Protein AF-A0A817JJJ8-F1 (afdb_monomer_lite)

Foldseek 3Di:
DLVVLVVVLVVLVVVVCCCVVVVVVLVPDPCNCVLVVVLVVLVVVVVVLLVVLVVCVVVVVLAVNVVSLVVLVSNQSVQVSHPDDGSVVSNVVSVVVSLVVLVVLLVVLLVCLVVLVLQSNLVSLVVLVPHDPSSVVSNVVSLVSNQVSLVCLLVVLLVLLQPQDLQGDLVSLLVSLVSLVSLVVCLVRPCVSHPCSVSSVVSLVSSQVSNQVSVVVLVVVLVVCVVVVVVVVSVVSVVSSVSSCVSNPVSYDPPPD

pLDDT: mean 85.25, std 8.4, range [36.78, 94.94]

Sequence (257 aa):
MLEKVRIISNRLQEICEIDTKYSRVFIRFSKKTIVKDWKNDLSNYLIELSDEMKTLNHTDQIEALNTKLSIVQALRKLDWFLEGEKFTDIYRTYQNIIFEKISGVSQQIIDAIKEFDYQRVADKMMALQSSNEVGKHYYAEVKQSLNASLNLLIDGTKAQAITLGNNIEIEEIKLIGENLKRIERARQFIEKHLDAPDEIDNCIEDVKEKIEKRIKRFLVGVKTLIDNHNFFEADKKIDSITLVCTLLGKYYGKEIS

Radius of gyration: 33.24 Å; chains: 1; bounding box: 76×27×99 Å

Secondary structure (DSSP, 8-state):
-HHHHHHHHHHHHHHHHHHHH-HHHHTTSS-TTHHHHHHHHHHHHHHHHHHHHHHHHHTT-HHHHHHHHHHHHHHGGGGGG-SSS-HHHHHHHHHHHHHHHHHHHHHHHHHHHHTT-HHHHHHHHHHHHTS-HHHHHHHHHHHHHHHHHHHHHHHHHHHHHHH--SS--HHHHHHHHHHHHHHHHHHHHHGGG-S-THHHHHHHHHHHHHHHHHHHHHHHHHHHHHHTT-HHHHHHHHHHHHHHHHHHGGGS-GGG-

Structure (mmCIF, N/CA/C/O backbone):
data_AF-A0A817JJJ8-F1
#
_entry.id   AF-A0A817JJJ8-F1
#
loop_
_atom_site.group_PDB
_atom_site.id
_atom_site.type_symbol
_atom_site.label_atom_id
_atom_site.label_alt_id
_atom_site.label_comp_id
_atom_site.label_asym_id
_atom_site.label_entity_id
_atom_site.label_seq_id
_atom_site.pdbx_PDB_ins_code
_atom_site.Cartn_x
_atom_site.Cartn_y
_atom_site.Cartn_z
_atom_site.occupancy
_atom_site.B_iso_or_equiv
_atom_site.auth_seq_id
_atom_site.auth_comp_id
_atom_site.auth_asym_id
_atom_site.auth_atom_id
_atom_site.pdbx_PDB_model_num
ATOM 1 N N . MET A 1 1 ? 25.261 -1.485 -18.886 1.00 67.94 1 MET A N 1
ATOM 2 C CA . MET A 1 1 ? 24.622 -1.216 -20.198 1.00 67.94 1 MET A CA 1
ATOM 3 C C . MET A 1 1 ? 24.992 0.168 -20.732 1.00 67.94 1 MET A C 1
ATOM 5 O O . MET A 1 1 ? 25.551 0.252 -21.815 1.00 67.94 1 MET A O 1
ATOM 9 N N . LEU A 1 2 ? 24.787 1.227 -19.943 1.00 76.25 2 LEU A N 1
ATOM 10 C CA . LEU A 1 2 ? 25.060 2.629 -20.298 1.00 76.25 2 LEU A CA 1
ATOM 11 C C . LEU A 1 2 ? 26.493 2.908 -20.808 1.00 76.25 2 LEU A C 1
ATOM 13 O O . LEU A 1 2 ? 26.669 3.652 -21.772 1.00 76.25 2 LEU A O 1
ATOM 17 N N . GLU A 1 3 ? 27.507 2.268 -20.216 1.00 77.44 3 GLU A N 1
ATOM 18 C CA . GLU A 1 3 ? 28.905 2.417 -20.654 1.00 77.44 3 GLU A CA 1
ATOM 19 C C . GLU A 1 3 ? 29.178 1.766 -22.015 1.00 77.44 3 GLU A C 1
ATOM 21 O O . GLU A 1 3 ? 29.865 2.339 -22.855 1.00 77.44 3 GLU A O 1
ATOM 26 N N . LYS A 1 4 ? 28.562 0.609 -22.288 1.00 80.88 4 LYS A N 1
ATOM 27 C CA . LYS A 1 4 ? 28.683 -0.060 -23.590 1.00 80.88 4 LYS A CA 1
ATOM 28 C C . LYS A 1 4 ? 28.077 0.796 -24.704 1.00 80.88 4 LYS A C 1
ATOM 30 O O . LYS A 1 4 ? 28.704 0.964 -25.742 1.00 80.88 4 LYS A O 1
ATOM 35 N N . VAL A 1 5 ? 26.905 1.393 -24.464 1.00 82.06 5 VAL A N 1
ATOM 36 C CA . VAL A 1 5 ? 26.261 2.293 -25.439 1.00 82.06 5 VAL A CA 1
ATOM 37 C C . VAL A 1 5 ? 27.103 3.549 -25.677 1.00 82.06 5 VAL A C 1
ATOM 39 O O . VAL A 1 5 ? 27.230 3.993 -26.814 1.00 82.06 5 VAL A O 1
ATOM 42 N N . ARG A 1 6 ? 27.746 4.091 -24.634 1.00 80.06 6 ARG A N 1
ATOM 43 C CA . ARG A 1 6 ? 28.676 5.223 -24.772 1.00 80.06 6 ARG A CA 1
ATOM 44 C C . ARG A 1 6 ? 29.865 4.877 -25.672 1.00 80.06 6 ARG A C 1
ATOM 46 O O . ARG A 1 6 ? 30.167 5.635 -26.586 1.00 80.06 6 ARG A O 1
ATOM 53 N N . ILE A 1 7 ? 30.504 3.730 -25.438 1.00 84.12 7 ILE A N 1
ATOM 54 C CA . ILE A 1 7 ? 31.629 3.257 -26.258 1.00 84.12 7 ILE A CA 1
ATOM 55 C C . ILE A 1 7 ? 31.191 3.086 -27.718 1.00 84.12 7 ILE A C 1
ATOM 57 O O . ILE A 1 7 ? 31.882 3.559 -28.616 1.00 84.12 7 ILE A O 1
ATOM 61 N N . ILE A 1 8 ? 30.032 2.463 -27.951 1.00 85.06 8 ILE A N 1
ATOM 62 C CA . ILE A 1 8 ? 29.474 2.265 -29.296 1.00 85.06 8 ILE A CA 1
ATOM 63 C C . ILE A 1 8 ? 29.235 3.612 -29.989 1.00 85.06 8 ILE A C 1
ATOM 65 O O . ILE A 1 8 ? 29.717 3.808 -31.101 1.00 85.06 8 ILE A O 1
ATOM 69 N N . SER A 1 9 ? 28.579 4.562 -29.314 1.00 84.88 9 SER A N 1
ATOM 70 C CA . SER A 1 9 ? 28.332 5.904 -29.854 1.00 84.88 9 SER A CA 1
ATOM 71 C C . SER A 1 9 ? 29.625 6.605 -30.273 1.00 84.88 9 SER A C 1
ATOM 73 O O . SER A 1 9 ? 29.691 7.157 -31.367 1.00 84.88 9 SER A O 1
ATOM 75 N N . ASN A 1 10 ? 30.667 6.553 -29.437 1.00 85.25 10 ASN A N 1
ATOM 76 C CA . ASN A 1 10 ? 31.949 7.192 -29.737 1.00 85.25 10 ASN A CA 1
ATOM 77 C C . ASN A 1 10 ? 32.632 6.550 -30.953 1.00 85.25 10 ASN A C 1
ATOM 79 O O . ASN A 1 10 ? 33.110 7.254 -31.837 1.00 85.25 10 ASN A O 1
ATOM 83 N N . ARG A 1 11 ? 32.639 5.214 -31.039 1.00 84.19 11 ARG A N 1
ATOM 84 C CA . ARG A 1 11 ? 33.236 4.501 -32.181 1.00 84.19 11 ARG A CA 1
ATOM 85 C C . ARG A 1 11 ? 32.509 4.779 -33.487 1.00 84.19 11 ARG A C 1
ATOM 87 O O . ARG A 1 11 ? 33.139 4.934 -34.524 1.00 84.19 11 ARG A O 1
ATOM 94 N N . LEU A 1 12 ? 31.188 4.866 -33.444 1.00 82.88 12 LEU A N 1
ATOM 95 C CA . LEU A 1 12 ? 30.398 5.218 -34.618 1.00 82.88 12 LEU A CA 1
ATOM 96 C C . LEU A 1 12 ? 30.607 6.672 -35.028 1.00 82.88 12 LEU A C 1
ATOM 98 O O . LEU A 1 12 ? 30.655 6.956 -36.221 1.00 82.88 12 LEU A O 1
ATOM 102 N N . GLN A 1 13 ? 30.807 7.572 -34.064 1.00 84.94 13 GLN A N 1
ATOM 103 C CA . GLN A 1 13 ? 31.210 8.940 -34.361 1.00 84.94 13 GLN A CA 1
ATOM 104 C C . GLN A 1 13 ? 32.536 8.979 -35.121 1.00 84.94 13 GLN A C 1
ATOM 106 O O . GLN A 1 13 ? 32.610 9.605 -36.174 1.00 84.94 13 GLN A O 1
ATOM 111 N N . GLU A 1 14 ? 33.548 8.255 -34.639 1.00 84.12 14 GLU A N 1
ATOM 112 C CA . GLU A 1 14 ? 34.847 8.137 -35.313 1.00 84.12 14 GLU A CA 1
ATOM 113 C C . GLU A 1 14 ? 34.688 7.621 -36.753 1.00 84.12 14 GLU A C 1
ATOM 115 O O . GLU A 1 14 ? 35.267 8.183 -37.681 1.00 84.12 14 GLU A O 1
ATOM 120 N N . ILE A 1 15 ? 33.862 6.591 -36.965 1.00 82.75 15 ILE A N 1
ATOM 121 C CA . ILE A 1 15 ? 33.610 6.020 -38.298 1.00 82.75 15 ILE A CA 1
ATOM 122 C C . ILE A 1 15 ? 32.914 7.035 -39.216 1.00 82.75 15 ILE A C 1
ATOM 124 O O . ILE A 1 15 ? 33.350 7.214 -40.353 1.00 82.75 15 ILE A O 1
ATOM 128 N N . CYS A 1 16 ? 31.878 7.728 -38.733 1.00 80.38 16 CYS A N 1
ATOM 129 C CA . CYS A 1 16 ? 31.192 8.778 -39.490 1.00 80.38 16 CYS A CA 1
ATOM 130 C C . CYS A 1 16 ? 32.142 9.931 -39.849 1.00 80.38 16 CYS A C 1
ATOM 132 O O . CYS A 1 16 ? 32.103 10.452 -40.964 1.00 80.38 16 CYS A O 1
ATOM 134 N N . GLU A 1 17 ? 33.027 10.323 -38.931 1.00 83.94 17 GLU A N 1
ATOM 135 C CA . GLU A 1 17 ? 34.031 11.351 -39.195 1.00 83.94 17 GLU A CA 1
ATOM 136 C C . GLU A 1 17 ? 35.042 10.912 -40.259 1.00 83.94 17 GLU A C 1
ATOM 138 O O . GLU A 1 17 ? 35.412 11.727 -41.104 1.00 83.94 17 GLU A O 1
ATOM 143 N N . ILE A 1 18 ? 35.459 9.641 -40.263 1.00 81.19 18 ILE A N 1
ATOM 144 C CA . ILE A 1 18 ? 36.356 9.095 -41.290 1.00 81.19 18 ILE A CA 1
ATOM 145 C C . ILE A 1 18 ? 35.668 9.061 -42.657 1.00 81.19 18 ILE A C 1
ATOM 147 O O . ILE A 1 18 ? 36.281 9.471 -43.642 1.00 81.19 18 ILE A O 1
ATOM 151 N N . ASP A 1 19 ? 34.410 8.623 -42.725 1.00 79.62 19 ASP A N 1
ATOM 152 C CA . ASP A 1 19 ? 33.624 8.612 -43.966 1.00 79.62 19 ASP A CA 1
ATOM 153 C C . ASP A 1 19 ? 33.474 10.029 -44.549 1.00 79.62 19 ASP A C 1
ATOM 155 O O . ASP A 1 19 ? 33.717 10.263 -45.734 1.00 79.62 19 ASP A O 1
ATOM 159 N N . THR A 1 20 ? 33.200 11.011 -43.684 1.00 80.88 20 THR A N 1
ATOM 160 C CA . THR A 1 20 ? 32.959 12.399 -44.103 1.00 80.88 20 THR A CA 1
ATOM 161 C C . THR A 1 20 ? 34.254 13.148 -44.452 1.00 80.88 20 THR A C 1
ATOM 163 O O . THR A 1 20 ? 34.332 13.805 -45.489 1.00 80.88 20 THR A O 1
ATOM 166 N N . LYS A 1 21 ? 35.288 13.072 -43.598 1.00 84.62 21 LYS A N 1
ATOM 167 C CA . LYS A 1 21 ? 36.540 13.847 -43.745 1.00 84.62 21 LYS A CA 1
ATOM 168 C C . LYS A 1 21 ? 37.567 13.156 -44.643 1.00 84.62 21 LYS A C 1
ATOM 170 O O . LYS A 1 21 ? 38.347 13.829 -45.313 1.00 84.62 21 LYS A O 1
ATOM 175 N N . TYR A 1 22 ? 37.573 11.825 -44.674 1.00 82.56 22 TYR A N 1
ATOM 176 C CA . TYR A 1 22 ? 38.567 11.010 -45.379 1.00 82.56 22 TYR A CA 1
ATOM 177 C C . TYR A 1 22 ? 37.907 10.017 -46.346 1.00 82.56 22 TYR A C 1
ATOM 179 O O . TYR A 1 22 ? 38.357 8.879 -46.492 1.00 82.56 22 TYR A O 1
ATOM 187 N N . SER A 1 23 ? 36.874 10.460 -47.067 1.00 75.31 23 SER A N 1
ATOM 188 C CA . SER A 1 23 ? 36.069 9.638 -47.987 1.00 75.31 23 SER A CA 1
ATOM 189 C C . SER A 1 23 ? 36.894 8.800 -48.977 1.00 75.31 23 SER A C 1
ATOM 191 O O . SER A 1 23 ? 36.570 7.646 -49.251 1.00 75.31 23 SER A O 1
ATOM 193 N N . ARG A 1 24 ? 38.034 9.315 -49.465 1.00 77.62 24 ARG A N 1
ATOM 194 C CA . ARG A 1 24 ? 38.962 8.573 -50.347 1.00 77.62 24 ARG A CA 1
ATOM 195 C C . ARG A 1 24 ? 39.580 7.336 -49.688 1.00 77.62 24 ARG A C 1
ATOM 197 O O . ARG A 1 24 ? 39.809 6.339 -50.371 1.00 77.62 24 ARG A O 1
ATOM 204 N N . VAL A 1 25 ? 39.857 7.408 -48.386 1.00 74.00 25 VAL A N 1
ATOM 205 C CA . VAL A 1 25 ? 40.320 6.272 -47.576 1.00 74.00 25 VAL A CA 1
ATOM 206 C C . VAL A 1 25 ? 39.141 5.349 -47.291 1.00 74.00 25 VAL A C 1
ATOM 208 O O . VAL A 1 25 ? 39.273 4.135 -47.416 1.00 74.00 25 VAL A O 1
ATOM 211 N N . PHE A 1 26 ? 37.964 5.916 -47.012 1.00 73.50 26 PHE A N 1
ATOM 212 C CA . PHE A 1 26 ? 36.779 5.133 -46.680 1.00 73.50 26 PHE A CA 1
ATOM 213 C C . PHE A 1 26 ? 36.307 4.221 -47.828 1.00 73.50 26 PHE A C 1
ATOM 215 O O . PHE A 1 26 ? 35.970 3.056 -47.624 1.00 73.50 26 PHE A O 1
ATOM 222 N N . ILE A 1 27 ? 36.411 4.696 -49.075 1.00 72.81 27 ILE A N 1
ATOM 223 C CA . ILE A 1 27 ? 36.107 3.929 -50.300 1.00 72.81 27 ILE A CA 1
ATOM 224 C C . ILE A 1 27 ? 36.999 2.681 -50.458 1.00 72.81 27 ILE A C 1
ATOM 226 O O . ILE A 1 27 ? 36.676 1.793 -51.253 1.00 72.81 27 ILE A O 1
ATOM 230 N N . ARG A 1 28 ? 38.117 2.581 -49.727 1.00 78.12 28 ARG A N 1
ATOM 231 C CA . ARG A 1 28 ? 38.996 1.401 -49.738 1.00 78.12 28 ARG A CA 1
ATOM 232 C C . ARG A 1 28 ? 38.573 0.317 -48.744 1.00 78.12 28 ARG A C 1
ATOM 234 O O . ARG A 1 28 ? 39.068 -0.798 -48.873 1.00 78.12 28 ARG A O 1
ATOM 241 N N . PHE A 1 29 ? 37.659 0.591 -47.809 1.00 77.25 29 PHE A N 1
ATOM 242 C CA . PHE A 1 29 ? 37.127 -0.449 -46.926 1.00 77.25 29 PHE A CA 1
ATOM 243 C C . PHE A 1 29 ? 36.245 -1.442 -47.688 1.00 77.25 29 PHE A C 1
ATOM 245 O O . PHE A 1 29 ? 35.511 -1.087 -48.613 1.00 77.25 29 PHE A O 1
ATOM 252 N N . SER A 1 30 ? 36.284 -2.699 -47.245 1.00 76.12 30 SER A N 1
ATOM 253 C CA . SER A 1 30 ? 35.521 -3.810 -47.823 1.00 76.12 30 SER A CA 1
ATOM 254 C C . SER A 1 30 ? 34.007 -3.622 -47.680 1.00 76.12 30 SER A C 1
ATOM 256 O O . SER A 1 30 ? 33.250 -4.062 -48.540 1.00 76.12 30 SER A O 1
ATOM 258 N N . LYS A 1 31 ? 33.555 -2.946 -46.612 1.00 77.62 31 LYS A N 1
ATOM 259 C CA . LYS A 1 31 ? 32.135 -2.727 -46.300 1.00 77.62 31 LYS A CA 1
ATOM 260 C C . LYS A 1 31 ? 31.786 -1.238 -46.319 1.00 77.62 31 LYS A C 1
ATOM 262 O O . LYS A 1 31 ? 31.667 -0.590 -45.287 1.00 77.62 31 LYS A O 1
ATOM 267 N N . LYS A 1 32 ? 31.621 -0.697 -47.525 1.00 74.00 32 LYS A N 1
ATOM 268 C CA . LYS A 1 32 ? 31.365 0.735 -47.775 1.00 74.00 32 LYS A CA 1
ATOM 269 C C . LYS A 1 32 ? 29.992 1.205 -47.290 1.00 74.00 32 LYS A C 1
ATOM 271 O O . LYS A 1 32 ? 29.800 2.385 -47.044 1.00 74.00 32 LYS A O 1
ATOM 276 N N . THR A 1 33 ? 29.043 0.284 -47.150 1.00 80.56 33 THR A N 1
ATOM 277 C CA . THR A 1 33 ? 27.683 0.564 -46.677 1.00 80.56 33 THR A CA 1
ATOM 278 C C . THR A 1 33 ? 27.560 0.518 -45.159 1.00 80.56 33 THR A C 1
ATOM 280 O O . THR A 1 33 ? 26.479 0.778 -44.657 1.00 80.56 33 THR A O 1
ATOM 283 N N . ILE A 1 34 ? 28.637 0.236 -44.413 1.00 81.94 34 ILE A N 1
ATOM 284 C CA . ILE A 1 34 ? 28.571 -0.063 -42.974 1.00 81.94 34 ILE A CA 1
ATOM 285 C C . ILE A 1 34 ? 27.834 1.000 -42.147 1.00 81.94 34 ILE A C 1
ATOM 287 O O . ILE A 1 34 ? 27.057 0.641 -41.271 1.00 81.94 34 ILE A O 1
ATOM 291 N N . VAL A 1 35 ? 28.021 2.290 -42.449 1.00 80.94 35 VAL A N 1
ATOM 292 C CA . VAL A 1 35 ? 27.328 3.391 -41.754 1.00 80.94 35 VAL A CA 1
ATOM 293 C C . VAL A 1 35 ? 25.837 3.397 -42.088 1.00 80.94 35 VAL A C 1
ATOM 295 O O . VAL A 1 35 ? 25.005 3.567 -41.201 1.00 80.94 35 VAL A O 1
ATOM 298 N N . LYS A 1 36 ? 25.492 3.182 -43.362 1.00 84.06 36 LYS A N 1
ATOM 299 C CA . LYS A 1 36 ? 24.104 3.129 -43.832 1.00 84.06 36 LYS A CA 1
ATOM 300 C C . LYS A 1 36 ? 23.377 1.898 -43.290 1.00 84.06 36 LYS A C 1
ATOM 302 O O . LYS A 1 36 ? 22.270 2.035 -42.786 1.00 84.06 36 LYS A O 1
ATOM 307 N N . ASP A 1 37 ? 24.013 0.731 -43.356 1.00 85.81 37 ASP A N 1
ATOM 308 C CA . ASP A 1 37 ? 23.488 -0.526 -42.820 1.00 85.81 37 ASP A CA 1
ATOM 309 C C . ASP A 1 37 ? 23.228 -0.377 -41.318 1.00 85.81 37 ASP A C 1
ATOM 311 O O . ASP A 1 37 ? 22.138 -0.671 -40.850 1.00 85.81 37 ASP A O 1
ATOM 315 N N . TRP A 1 38 ? 24.180 0.198 -40.578 1.00 86.25 38 TRP A N 1
ATOM 316 C CA . TRP A 1 38 ? 24.024 0.406 -39.143 1.00 86.25 38 TRP A CA 1
ATOM 317 C C . TRP A 1 38 ? 22.915 1.409 -38.793 1.00 86.25 38 TRP A C 1
ATOM 319 O O . TRP A 1 38 ? 22.144 1.167 -37.868 1.00 86.25 38 TRP A O 1
ATOM 329 N N . LYS A 1 39 ? 22.790 2.521 -39.534 1.00 87.75 39 LYS A N 1
ATOM 330 C CA . LYS A 1 39 ? 21.670 3.465 -39.364 1.00 87.75 39 LYS A CA 1
ATOM 331 C C . LYS A 1 39 ? 20.317 2.794 -39.624 1.00 87.75 39 LYS A C 1
ATOM 333 O O . LYS A 1 39 ? 19.363 3.044 -38.886 1.00 87.75 39 LYS A O 1
ATOM 338 N N . ASN A 1 40 ? 20.238 1.946 -40.651 1.00 89.25 40 ASN A N 1
ATOM 339 C CA . ASN A 1 40 ? 19.032 1.180 -40.960 1.00 89.25 40 ASN A CA 1
ATOM 340 C C . ASN A 1 40 ? 18.711 0.185 -39.838 1.00 89.25 40 ASN A C 1
ATOM 342 O O . ASN A 1 40 ? 17.580 0.158 -39.368 1.00 89.25 40 ASN A O 1
ATOM 346 N N . ASP A 1 41 ? 19.705 -0.567 -39.361 1.00 89.44 41 ASP A N 1
ATOM 347 C CA . ASP A 1 41 ? 19.540 -1.519 -38.259 1.00 89.44 41 ASP A CA 1
ATOM 348 C C . ASP A 1 41 ? 19.089 -0.816 -36.973 1.00 89.44 41 ASP A C 1
ATOM 350 O O . ASP A 1 41 ? 18.190 -1.294 -36.284 1.00 89.44 41 ASP A O 1
ATOM 354 N N . LEU A 1 42 ? 19.659 0.356 -36.666 1.00 89.19 42 LEU A N 1
ATOM 355 C CA . LEU A 1 42 ? 19.248 1.160 -35.516 1.00 89.19 42 LEU A CA 1
ATOM 356 C C . LEU A 1 42 ? 17.798 1.640 -35.646 1.00 89.19 42 LEU A C 1
ATOM 358 O O . LEU A 1 42 ? 17.059 1.622 -34.664 1.00 89.19 42 LEU A O 1
ATOM 362 N N . SER A 1 43 ? 17.397 2.061 -36.847 1.00 90.56 43 SER A N 1
ATOM 363 C CA . SER A 1 43 ? 16.030 2.516 -37.124 1.00 90.56 43 SER A CA 1
ATOM 364 C C . SER A 1 43 ? 15.029 1.362 -37.028 1.00 90.56 43 SER A C 1
ATOM 366 O O . SER A 1 43 ? 13.975 1.517 -36.421 1.00 90.56 43 SER A O 1
ATOM 368 N N . ASN A 1 44 ? 15.374 0.182 -37.550 1.00 91.75 44 ASN A N 1
ATOM 369 C CA . ASN A 1 44 ? 14.551 -1.022 -37.416 1.00 91.75 44 ASN A CA 1
ATOM 370 C C . ASN A 1 44 ? 14.404 -1.424 -35.946 1.00 91.75 44 ASN A C 1
ATOM 372 O O . ASN A 1 44 ? 13.295 -1.666 -35.481 1.00 91.75 44 ASN A O 1
ATOM 376 N N . TYR A 1 45 ? 15.505 -1.408 -35.190 1.00 91.94 45 TYR A N 1
ATOM 377 C CA . TYR A 1 45 ? 15.476 -1.714 -33.763 1.00 91.94 45 TYR A CA 1
ATOM 378 C C . TYR A 1 45 ? 14.634 -0.711 -32.962 1.00 91.94 45 TYR A C 1
ATOM 380 O O . TYR A 1 45 ? 13.942 -1.097 -32.023 1.00 91.94 45 TYR A O 1
ATOM 388 N N . LEU A 1 46 ? 14.670 0.576 -33.324 1.00 92.56 46 LEU A N 1
ATOM 389 C CA . LEU A 1 46 ? 13.802 1.593 -32.731 1.00 92.56 46 LEU A CA 1
ATOM 390 C C . LEU A 1 46 ? 12.320 1.243 -32.934 1.00 92.56 46 LEU A C 1
ATOM 392 O O . LEU A 1 46 ? 11.555 1.304 -31.973 1.00 92.56 46 LEU A O 1
ATOM 396 N N . ILE A 1 47 ? 11.936 0.863 -34.157 1.00 92.56 47 ILE A N 1
ATOM 397 C CA . ILE A 1 47 ? 10.558 0.487 -34.503 1.00 92.56 47 ILE A CA 1
ATOM 398 C C . ILE A 1 47 ? 10.135 -0.757 -33.715 1.00 92.56 47 ILE A C 1
ATOM 400 O O . ILE A 1 47 ? 9.123 -0.721 -33.020 1.00 92.56 47 ILE A O 1
ATOM 404 N N . GLU A 1 48 ? 10.946 -1.818 -33.744 1.00 93.62 48 GLU A N 1
ATOM 405 C CA . GLU A 1 48 ? 10.678 -3.059 -33.006 1.00 93.62 48 GLU A CA 1
ATOM 406 C C . GLU A 1 48 ? 10.505 -2.803 -31.504 1.00 93.62 48 GLU A C 1
ATOM 408 O O . GLU A 1 48 ? 9.565 -3.298 -30.881 1.00 93.62 48 GLU A O 1
ATOM 413 N N . LEU A 1 49 ? 11.385 -1.987 -30.917 1.00 92.81 49 LEU A N 1
ATOM 414 C CA . LEU A 1 49 ? 11.315 -1.633 -29.504 1.00 92.81 49 LEU A CA 1
ATOM 415 C C . LEU A 1 49 ? 10.071 -0.791 -29.188 1.00 92.81 49 LEU A C 1
ATOM 417 O O . LEU A 1 49 ? 9.458 -0.982 -28.137 1.00 92.81 49 LEU A O 1
ATOM 421 N N . SER A 1 50 ? 9.687 0.120 -30.084 1.00 92.75 50 SER A N 1
ATOM 422 C CA . SER A 1 50 ? 8.465 0.921 -29.961 1.00 92.75 50 SER A CA 1
ATOM 423 C C . SER A 1 50 ? 7.214 0.040 -29.953 1.00 92.75 50 SER A C 1
ATOM 425 O O . SER A 1 50 ? 6.365 0.181 -29.067 1.00 92.75 50 SER A O 1
ATOM 427 N N . ASP A 1 51 ? 7.130 -0.912 -30.884 1.00 93.25 51 ASP A N 1
ATOM 428 C CA . ASP A 1 51 ? 6.015 -1.855 -31.008 1.00 93.25 51 ASP A CA 1
ATOM 429 C C . ASP A 1 51 ? 5.940 -2.819 -29.818 1.00 93.25 51 ASP A C 1
ATOM 431 O O . ASP A 1 51 ? 4.855 -3.097 -29.291 1.00 93.25 51 ASP A O 1
ATOM 435 N N . GLU A 1 52 ? 7.089 -3.290 -29.332 1.00 93.19 52 GLU A N 1
ATOM 436 C CA . GLU A 1 52 ? 7.160 -4.118 -28.132 1.00 93.19 52 GLU A CA 1
ATOM 437 C C . GLU A 1 52 ? 6.670 -3.338 -26.906 1.00 93.19 52 GLU A C 1
ATOM 439 O O . GLU A 1 52 ? 5.797 -3.812 -26.180 1.00 93.19 52 GLU A O 1
ATOM 444 N N . MET A 1 53 ? 7.151 -2.108 -26.694 1.00 92.50 53 MET A N 1
ATOM 445 C CA . MET A 1 53 ? 6.686 -1.258 -25.591 1.00 92.50 53 MET A CA 1
ATOM 446 C C . MET A 1 53 ? 5.196 -0.930 -25.701 1.00 92.50 53 MET A C 1
ATOM 448 O O . MET A 1 53 ? 4.493 -0.903 -24.687 1.00 92.50 53 MET A O 1
ATOM 452 N N . LYS A 1 54 ? 4.685 -0.748 -26.921 1.00 93.12 54 LYS A N 1
ATOM 453 C CA . LYS A 1 54 ? 3.256 -0.545 -27.166 1.00 93.12 54 LYS A CA 1
ATOM 454 C C . LYS A 1 54 ? 2.467 -1.766 -26.727 1.00 93.12 54 LYS A C 1
ATOM 456 O O . LYS A 1 54 ? 1.478 -1.618 -26.011 1.00 93.12 54 LYS A O 1
ATOM 461 N N . THR A 1 55 ? 2.920 -2.956 -27.104 1.00 92.81 55 THR A N 1
ATOM 462 C CA . THR A 1 55 ? 2.299 -4.228 -26.720 1.00 92.81 55 THR A CA 1
ATOM 463 C C . THR A 1 55 ? 2.308 -4.402 -25.204 1.00 92.81 55 THR A C 1
ATOM 465 O O . THR A 1 55 ? 1.251 -4.612 -24.613 1.00 92.81 55 THR A O 1
ATOM 468 N N . LEU A 1 56 ? 3.461 -4.198 -24.557 1.00 90.50 56 LEU A N 1
ATOM 469 C CA . LEU A 1 56 ? 3.600 -4.281 -23.099 1.00 90.50 56 LEU A CA 1
ATOM 470 C C . LEU A 1 56 ? 2.650 -3.322 -22.376 1.00 90.50 56 LEU A C 1
ATOM 472 O O . LEU A 1 56 ? 2.029 -3.702 -21.382 1.00 90.50 56 LEU A O 1
ATOM 476 N N . ASN A 1 57 ? 2.490 -2.105 -22.902 1.00 87.94 57 ASN A N 1
ATOM 477 C CA . ASN A 1 57 ? 1.550 -1.130 -22.367 1.00 87.94 57 ASN A CA 1
ATOM 478 C C . ASN A 1 57 ? 0.080 -1.563 -22.517 1.00 87.94 57 ASN A C 1
ATOM 480 O O . ASN A 1 57 ? -0.696 -1.339 -21.590 1.00 87.94 57 ASN A O 1
ATOM 484 N N . HIS A 1 58 ? -0.301 -2.184 -23.642 1.00 87.94 58 HIS A N 1
ATOM 485 C CA . HIS A 1 58 ? -1.661 -2.706 -23.858 1.00 87.94 58 HIS A CA 1
ATOM 486 C C . HIS A 1 58 ? -1.968 -3.924 -22.980 1.00 87.94 58 HIS A C 1
ATOM 488 O O . HIS A 1 58 ? -3.114 -4.125 -22.596 1.00 87.94 58 HIS A O 1
ATOM 494 N N . THR A 1 59 ? -0.957 -4.729 -22.652 1.00 87.06 59 THR A N 1
ATOM 495 C CA . THR A 1 59 ? -1.092 -5.904 -21.775 1.00 87.06 59 THR A CA 1
ATOM 496 C C . THR A 1 59 ? -0.875 -5.595 -20.289 1.00 87.06 59 THR A C 1
ATOM 498 O O . THR A 1 59 ? -0.734 -6.520 -19.496 1.00 87.06 59 THR A O 1
ATOM 501 N N . ASP A 1 60 ? -0.781 -4.314 -19.911 1.00 80.31 60 ASP A N 1
ATOM 502 C CA . ASP A 1 60 ? -0.526 -3.842 -18.539 1.00 80.31 60 ASP A CA 1
ATOM 503 C C . ASP A 1 60 ? 0.710 -4.458 -17.848 1.00 80.31 60 ASP A C 1
ATOM 505 O O . ASP A 1 60 ? 0.796 -4.555 -16.623 1.00 80.31 60 ASP A O 1
ATOM 509 N N . GLN A 1 61 ? 1.740 -4.801 -18.626 1.00 79.75 61 GLN A N 1
ATOM 510 C CA . GLN A 1 61 ? 2.997 -5.354 -18.114 1.00 79.75 61 GLN A CA 1
ATOM 511 C C . GLN A 1 61 ? 3.972 -4.239 -17.704 1.00 79.75 61 GLN A C 1
ATOM 513 O O . GLN A 1 61 ? 5.012 -4.028 -18.331 1.00 79.75 61 GLN A O 1
ATOM 518 N N . ILE A 1 62 ? 3.630 -3.501 -16.642 1.00 78.56 62 ILE A N 1
ATOM 519 C CA . ILE A 1 62 ? 4.369 -2.303 -16.192 1.00 78.56 62 ILE A CA 1
ATOM 520 C C . ILE A 1 62 ? 5.840 -2.609 -15.857 1.00 78.56 62 ILE A C 1
ATOM 522 O O . ILE A 1 62 ? 6.722 -1.813 -16.180 1.00 78.56 62 ILE A O 1
ATOM 526 N N . GLU A 1 63 ? 6.138 -3.759 -15.249 1.00 77.62 63 GLU A N 1
ATOM 527 C CA . GLU A 1 63 ? 7.512 -4.148 -14.890 1.00 77.62 63 GLU A CA 1
ATOM 528 C C . GLU A 1 63 ? 8.392 -4.394 -16.129 1.00 77.62 63 GLU A C 1
ATOM 530 O O . GLU A 1 63 ? 9.509 -3.872 -16.242 1.00 77.62 63 GLU A O 1
ATOM 535 N N . ALA A 1 64 ? 7.859 -5.124 -17.111 1.00 84.94 64 ALA A N 1
ATOM 536 C CA . ALA A 1 64 ? 8.529 -5.348 -18.387 1.00 84.94 64 ALA A CA 1
ATOM 537 C C . ALA A 1 64 ? 8.704 -4.026 -19.152 1.00 84.94 64 ALA A C 1
ATOM 539 O O . ALA A 1 64 ? 9.785 -3.750 -19.679 1.00 84.94 64 ALA A O 1
ATOM 540 N N . LEU A 1 65 ? 7.679 -3.166 -19.141 1.00 86.69 65 LEU A N 1
ATOM 541 C CA . LEU A 1 65 ? 7.729 -1.840 -19.755 1.00 86.69 65 LEU A CA 1
ATOM 542 C C . LEU A 1 65 ? 8.814 -0.958 -19.114 1.00 86.69 65 LEU A C 1
ATOM 544 O O . LEU A 1 65 ? 9.565 -0.294 -19.826 1.00 86.69 65 LEU A O 1
ATOM 548 N N . ASN A 1 66 ? 8.965 -1.005 -17.788 1.00 82.94 66 ASN A N 1
ATOM 549 C CA . ASN A 1 66 ? 10.024 -0.309 -17.051 1.00 82.94 66 ASN A CA 1
ATOM 550 C C . ASN A 1 66 ? 11.429 -0.804 -17.410 1.00 82.94 66 ASN A C 1
ATOM 552 O O . ASN A 1 66 ? 12.361 -0.010 -17.592 1.00 82.94 66 ASN A O 1
ATOM 556 N N . THR A 1 67 ? 11.588 -2.119 -17.543 1.00 85.94 67 THR A N 1
ATOM 557 C CA . THR A 1 67 ? 12.849 -2.720 -17.990 1.00 85.94 67 THR A CA 1
ATOM 558 C C . THR A 1 67 ? 13.216 -2.217 -19.387 1.00 85.94 67 THR A C 1
ATOM 560 O O . THR A 1 67 ? 14.349 -1.784 -19.615 1.00 85.94 67 THR A O 1
ATOM 563 N N . LYS A 1 68 ? 12.248 -2.181 -20.312 1.00 89.75 68 LYS A N 1
ATOM 564 C CA . LYS A 1 68 ? 12.446 -1.633 -21.661 1.00 89.75 68 LYS A CA 1
ATOM 565 C C . LYS A 1 68 ? 12.748 -0.139 -21.637 1.00 89.75 68 LYS A C 1
ATOM 567 O O . LYS A 1 68 ? 13.675 0.293 -22.316 1.00 89.75 68 LYS A O 1
ATOM 572 N N . LEU A 1 69 ? 12.073 0.638 -20.793 1.00 88.94 69 LEU A N 1
ATOM 573 C CA . LEU A 1 69 ? 12.330 2.071 -20.646 1.00 88.94 69 LEU A CA 1
ATOM 574 C C . LEU A 1 69 ? 13.780 2.360 -20.213 1.00 88.94 69 LEU A C 1
ATOM 576 O O . LEU A 1 69 ? 14.397 3.303 -20.709 1.00 88.94 69 LEU A O 1
ATOM 580 N N . SER A 1 70 ? 14.357 1.510 -19.359 1.00 86.06 70 SER A N 1
ATOM 581 C CA . SER A 1 70 ? 15.766 1.602 -18.939 1.00 86.06 70 SER A CA 1
ATOM 582 C C . SER A 1 70 ? 16.740 1.353 -20.098 1.00 86.06 70 SER A C 1
ATOM 584 O O . SER A 1 70 ? 17.784 2.003 -20.204 1.00 86.06 70 SER A O 1
ATOM 586 N N . ILE A 1 71 ? 16.390 0.431 -21.001 1.00 89.31 71 ILE A N 1
ATOM 587 C CA . ILE A 1 71 ? 17.140 0.175 -22.237 1.00 89.31 71 ILE A CA 1
ATOM 588 C C . ILE A 1 71 ? 17.047 1.392 -23.160 1.00 89.31 71 ILE A C 1
ATOM 590 O O . ILE A 1 71 ? 18.083 1.910 -23.583 1.00 89.31 71 ILE A O 1
ATOM 594 N N . VAL A 1 72 ? 15.832 1.901 -23.408 1.00 91.12 72 VAL A N 1
ATOM 595 C CA . VAL A 1 72 ? 15.611 3.108 -24.220 1.00 91.12 72 VAL A CA 1
ATOM 596 C C . VAL A 1 72 ? 16.439 4.266 -23.669 1.00 91.12 72 VAL A C 1
ATOM 598 O O . VAL A 1 72 ? 17.148 4.918 -24.428 1.00 91.12 72 VAL A O 1
ATOM 601 N N . GLN A 1 73 ? 16.439 4.483 -22.349 1.00 89.06 73 GLN A N 1
ATOM 602 C CA . GLN A 1 73 ? 17.210 5.547 -21.703 1.00 89.06 73 GLN A CA 1
ATOM 603 C C . GLN A 1 73 ? 18.699 5.499 -22.060 1.00 89.06 73 GLN A C 1
ATOM 605 O O . GLN A 1 73 ? 19.305 6.540 -22.324 1.00 89.06 73 GLN A O 1
ATOM 610 N N . ALA A 1 74 ? 19.295 4.304 -22.078 1.00 87.25 74 ALA A N 1
ATOM 611 C CA . ALA A 1 74 ? 20.686 4.136 -22.474 1.00 87.25 74 ALA A CA 1
ATOM 612 C C . ALA A 1 74 ? 20.887 4.445 -23.967 1.00 87.25 74 ALA A C 1
ATOM 614 O O . ALA A 1 74 ? 21.866 5.106 -24.323 1.00 87.25 74 ALA A O 1
ATOM 615 N N . LEU A 1 75 ? 19.955 4.004 -24.816 1.00 90.38 75 LEU A N 1
ATOM 616 C CA . LEU A 1 75 ? 20.003 4.141 -26.275 1.00 90.38 75 LEU A CA 1
ATOM 617 C C . LEU A 1 75 ? 19.757 5.561 -26.789 1.00 90.38 75 LEU A C 1
ATOM 619 O O . LEU A 1 75 ? 20.213 5.872 -27.883 1.00 90.38 75 LEU A O 1
ATOM 623 N N . ARG A 1 76 ? 19.177 6.461 -25.986 1.00 90.06 76 ARG A N 1
ATOM 624 C CA . ARG A 1 76 ? 19.032 7.900 -26.312 1.00 90.06 76 ARG A CA 1
ATOM 625 C C . ARG A 1 76 ? 20.331 8.581 -26.740 1.00 90.06 76 ARG A C 1
ATOM 627 O O . ARG A 1 76 ? 20.308 9.567 -27.465 1.00 90.06 76 ARG A O 1
ATOM 634 N N . LYS A 1 77 ? 21.488 8.053 -26.329 1.00 86.81 77 LYS A N 1
ATOM 635 C CA . LYS A 1 77 ? 22.798 8.546 -26.788 1.00 86.81 77 LYS A CA 1
ATOM 636 C C . LYS A 1 77 ? 23.034 8.351 -28.288 1.00 86.81 77 LYS A C 1
ATOM 638 O O . LYS A 1 77 ? 23.919 8.996 -28.831 1.00 86.81 77 LYS A O 1
ATOM 643 N N . LEU A 1 78 ? 22.269 7.479 -28.938 1.00 88.56 78 LEU A N 1
ATOM 644 C CA . LEU A 1 78 ? 22.348 7.188 -30.366 1.00 88.56 78 LEU A CA 1
ATOM 645 C C . LEU A 1 78 ? 21.357 8.022 -31.196 1.00 88.56 78 LEU A C 1
ATOM 647 O O . LEU A 1 78 ? 21.361 7.916 -32.418 1.00 88.56 78 LEU A O 1
ATOM 651 N N . ASP A 1 79 ? 20.554 8.889 -30.567 1.00 88.75 79 ASP A N 1
ATOM 652 C CA . ASP A 1 79 ? 19.535 9.704 -31.250 1.00 88.75 79 ASP A CA 1
ATOM 653 C C . ASP A 1 79 ? 20.102 10.599 -32.352 1.00 88.75 79 ASP A C 1
ATOM 655 O O . ASP A 1 79 ? 19.403 10.936 -33.302 1.00 88.75 79 ASP A O 1
ATOM 659 N N . TRP A 1 80 ? 21.368 11.002 -32.239 1.00 86.69 80 TRP A N 1
ATOM 660 C CA . TRP A 1 80 ? 22.011 11.859 -33.233 1.00 86.69 80 TRP A CA 1
ATOM 661 C C . TRP A 1 80 ? 22.257 11.159 -34.575 1.00 86.69 80 TRP A C 1
ATOM 663 O O . TRP A 1 80 ? 22.475 11.832 -35.580 1.00 86.69 80 TRP A O 1
ATOM 673 N N . PHE A 1 81 ? 22.215 9.825 -34.602 1.00 85.31 81 PHE A N 1
ATOM 674 C CA . PHE A 1 81 ? 22.348 9.042 -35.826 1.00 85.31 81 PHE A CA 1
ATOM 675 C C . PHE A 1 81 ? 21.014 8.780 -36.533 1.00 85.31 81 PHE A C 1
ATOM 677 O O . PHE A 1 81 ? 21.023 8.267 -37.653 1.00 85.31 81 PHE A O 1
ATOM 684 N N . LEU A 1 82 ? 19.893 9.103 -35.882 1.00 87.69 82 LEU A N 1
ATOM 685 C CA . LEU A 1 82 ? 18.544 8.901 -36.393 1.00 87.69 82 LEU A CA 1
ATOM 686 C C . LEU A 1 82 ? 18.030 10.190 -37.037 1.00 87.69 82 LEU A C 1
ATOM 688 O O . LEU A 1 82 ? 18.111 11.274 -36.459 1.00 87.69 82 LEU A O 1
ATOM 692 N N . GLU A 1 83 ? 17.489 10.062 -38.245 1.00 81.19 83 GLU A N 1
ATOM 693 C CA . GLU A 1 83 ? 16.961 11.193 -39.022 1.00 81.19 83 GLU A CA 1
ATOM 694 C C . GLU A 1 83 ? 15.449 11.405 -38.794 1.00 81.19 83 GLU A C 1
ATOM 696 O O . GLU A 1 83 ? 14.934 12.479 -39.098 1.00 81.19 83 GLU A O 1
ATOM 701 N N . GLY A 1 84 ? 14.752 10.416 -38.218 1.00 82.81 84 GLY A N 1
ATOM 702 C CA . GLY A 1 84 ? 13.310 10.430 -37.943 1.00 82.81 84 GLY A CA 1
ATOM 703 C C . GLY A 1 84 ? 12.978 10.368 -36.450 1.00 82.81 84 GLY A C 1
ATOM 704 O O . GLY A 1 84 ? 13.470 11.182 -35.666 1.00 82.81 84 GLY A O 1
ATOM 705 N N . GLU A 1 85 ? 12.129 9.410 -36.067 1.00 85.81 85 GLU A N 1
ATOM 706 C CA . GLU A 1 85 ? 11.802 9.137 -34.662 1.00 85.81 85 GLU A CA 1
ATOM 707 C C . GLU A 1 85 ? 13.063 8.853 -33.834 1.00 85.81 85 GLU A C 1
ATOM 709 O O . GLU A 1 85 ? 14.048 8.303 -34.332 1.00 85.81 85 GLU A O 1
ATOM 714 N N . LYS A 1 86 ? 13.034 9.237 -32.553 1.00 92.31 86 LYS A N 1
ATOM 715 C CA . LYS A 1 86 ? 14.175 9.122 -31.637 1.00 92.31 86 LYS A CA 1
ATOM 716 C C . LYS A 1 86 ? 13.827 8.295 -30.409 1.00 92.31 86 LYS A C 1
ATOM 718 O O . LYS A 1 86 ? 12.693 8.314 -29.925 1.00 92.31 86 LYS A O 1
ATOM 723 N N . PHE A 1 87 ? 14.834 7.662 -29.805 1.00 91.25 87 PHE A N 1
ATOM 724 C CA . PHE A 1 87 ? 14.667 6.980 -28.520 1.00 91.25 87 PHE A CA 1
ATOM 725 C C . PHE A 1 87 ? 14.251 7.966 -27.422 1.00 91.25 87 PHE A C 1
ATOM 727 O O . PHE A 1 87 ? 13.558 7.577 -26.485 1.00 91.25 87 PHE A O 1
ATOM 734 N N . THR A 1 88 ? 14.627 9.249 -27.514 1.00 91.12 88 THR A N 1
ATOM 735 C CA . THR A 1 88 ? 14.147 10.272 -26.568 1.00 91.12 88 THR A CA 1
ATOM 736 C C . THR A 1 88 ? 12.628 10.448 -26.607 1.00 91.12 88 THR A C 1
ATOM 738 O O . THR A 1 88 ? 12.030 10.645 -25.546 1.00 91.12 88 THR A O 1
ATOM 741 N N . ASP A 1 89 ? 12.002 10.349 -27.777 1.00 91.44 89 ASP A N 1
ATOM 742 C CA . ASP A 1 89 ? 10.557 10.548 -27.928 1.00 91.44 89 ASP A CA 1
ATOM 743 C C . ASP A 1 89 ? 9.780 9.349 -27.375 1.00 91.44 89 ASP A C 1
ATOM 745 O O . ASP A 1 89 ? 8.836 9.520 -26.595 1.00 91.44 89 ASP A O 1
ATOM 749 N N . ILE A 1 90 ? 10.262 8.134 -27.667 1.00 91.25 90 ILE A N 1
ATOM 750 C CA . ILE A 1 90 ? 9.764 6.891 -27.060 1.00 91.25 90 ILE A CA 1
ATOM 751 C C . ILE A 1 90 ? 9.906 6.960 -25.539 1.00 91.25 90 ILE A C 1
ATOM 753 O O . ILE A 1 90 ? 8.944 6.728 -24.807 1.00 91.25 90 ILE A O 1
ATOM 757 N N . TYR A 1 91 ? 11.089 7.339 -25.048 1.00 90.44 91 TYR A N 1
ATOM 758 C CA . TYR A 1 91 ? 11.353 7.429 -23.616 1.00 90.44 91 TYR A CA 1
ATOM 759 C C . TYR A 1 91 ? 10.372 8.370 -22.921 1.00 90.44 91 TYR A C 1
ATO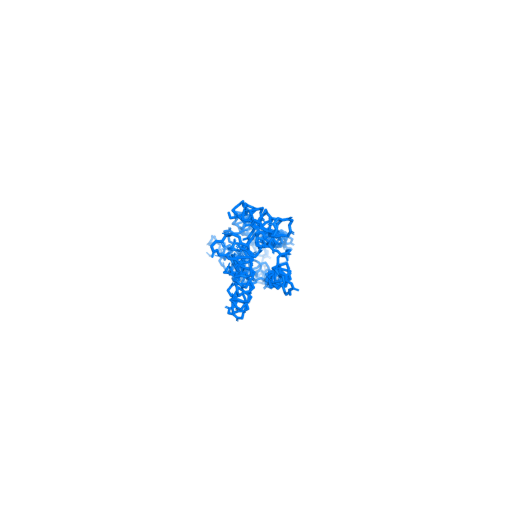M 761 O O . TYR A 1 91 ? 9.771 7.987 -21.925 1.00 90.44 91 TYR A O 1
ATOM 769 N N . ARG A 1 92 ? 10.174 9.585 -23.446 1.00 90.06 92 ARG A N 1
ATOM 770 C CA . ARG A 1 92 ? 9.254 10.565 -22.848 1.00 90.06 92 ARG A CA 1
ATOM 771 C C . ARG A 1 92 ? 7.815 10.062 -22.835 1.00 90.06 92 ARG A C 1
ATOM 773 O O . ARG A 1 92 ? 7.156 10.152 -21.805 1.00 90.06 92 ARG A O 1
ATOM 780 N N . THR A 1 93 ? 7.355 9.504 -23.953 1.00 91.12 93 THR A N 1
ATOM 781 C CA . THR A 1 93 ? 5.989 8.982 -24.088 1.00 91.12 93 THR A CA 1
ATOM 782 C C . THR A 1 93 ? 5.707 7.908 -23.042 1.00 91.12 93 THR A C 1
ATOM 784 O O . THR A 1 93 ? 4.776 8.037 -22.250 1.00 91.12 93 THR A O 1
ATOM 787 N N . TYR A 1 94 ? 6.547 6.874 -22.974 1.00 88.38 94 TYR A N 1
ATOM 788 C CA . TYR A 1 94 ? 6.318 5.770 -22.044 1.00 88.38 94 TYR A CA 1
ATOM 789 C C . TYR A 1 94 ? 6.661 6.117 -20.596 1.00 88.38 94 TYR A C 1
ATOM 791 O O . TYR A 1 94 ? 6.033 5.574 -19.690 1.00 88.38 94 TYR A O 1
ATOM 799 N N . GLN A 1 95 ? 7.590 7.048 -20.353 1.00 86.31 95 GLN A N 1
ATOM 800 C CA . GLN A 1 95 ? 7.822 7.584 -19.013 1.00 86.31 95 GLN A CA 1
ATOM 801 C C . GLN A 1 95 ? 6.565 8.280 -18.478 1.00 86.31 95 GLN A C 1
ATOM 803 O O . GLN A 1 95 ? 6.186 8.023 -17.338 1.00 86.31 95 GLN A O 1
ATOM 808 N N . ASN A 1 96 ? 5.901 9.106 -19.293 1.00 86.50 96 ASN A N 1
ATOM 809 C CA . ASN A 1 96 ? 4.656 9.772 -18.903 1.00 86.50 96 ASN A CA 1
ATOM 810 C C . ASN A 1 96 ? 3.532 8.760 -18.655 1.00 86.50 96 ASN A C 1
ATOM 812 O O . ASN A 1 96 ? 2.880 8.827 -17.620 1.00 86.50 96 ASN A O 1
ATOM 816 N N . ILE A 1 97 ? 3.366 7.769 -19.538 1.00 86.06 97 ILE A N 1
ATOM 817 C CA . ILE A 1 97 ? 2.361 6.707 -19.364 1.00 86.06 97 ILE A CA 1
ATOM 818 C C . ILE A 1 97 ? 2.588 5.937 -18.056 1.00 86.06 97 ILE A C 1
ATOM 820 O O . ILE A 1 97 ? 1.650 5.702 -17.296 1.00 86.06 97 ILE A O 1
ATOM 824 N N . ILE A 1 98 ? 3.833 5.538 -17.774 1.00 83.06 98 ILE A N 1
ATOM 825 C CA . ILE A 1 98 ? 4.174 4.840 -16.529 1.00 83.06 98 ILE A CA 1
ATOM 826 C C . ILE A 1 98 ? 3.896 5.740 -15.324 1.00 83.06 98 ILE A C 1
ATOM 828 O O . ILE A 1 98 ? 3.331 5.274 -14.337 1.00 83.06 98 ILE A O 1
ATOM 832 N N . PHE A 1 99 ? 4.264 7.019 -15.402 1.00 80.69 99 PHE A N 1
ATOM 833 C CA . PHE A 1 99 ? 4.021 7.981 -14.334 1.00 80.69 99 PHE A CA 1
ATOM 834 C C . PHE A 1 99 ? 2.524 8.150 -14.043 1.00 80.69 99 PHE A C 1
ATOM 836 O O . PHE A 1 99 ? 2.116 8.034 -12.890 1.00 80.69 99 PHE A O 1
ATOM 843 N N . GLU A 1 100 ? 1.695 8.335 -15.071 1.00 83.25 100 GLU A N 1
ATOM 844 C CA . GLU A 1 100 ? 0.237 8.448 -14.940 1.00 83.25 100 GLU A CA 1
ATOM 845 C C . GLU A 1 100 ? -0.383 7.179 -14.345 1.00 83.25 100 GLU A C 1
ATOM 847 O O . GLU A 1 100 ? -1.188 7.260 -13.416 1.00 83.25 100 GLU A O 1
ATOM 852 N N . LYS A 1 101 ? 0.036 5.993 -14.813 1.00 81.69 101 LYS A N 1
ATOM 853 C CA . LYS A 1 101 ? -0.441 4.713 -14.267 1.00 81.69 101 LYS A CA 1
ATOM 854 C C . LYS A 1 101 ? -0.064 4.553 -12.790 1.00 81.69 101 LYS A C 1
ATOM 856 O O . LYS A 1 101 ? -0.923 4.202 -11.983 1.00 81.69 101 LYS A O 1
ATOM 861 N N . ILE A 1 102 ? 1.187 4.832 -12.415 1.00 80.94 102 ILE A N 1
ATOM 862 C CA . ILE A 1 102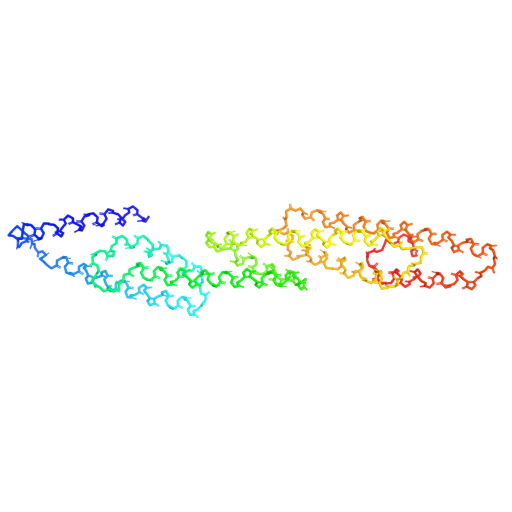 ? 1.654 4.715 -11.022 1.00 80.94 102 ILE A CA 1
ATOM 863 C C . ILE A 1 102 ? 0.962 5.749 -10.122 1.00 80.94 102 ILE A C 1
ATOM 865 O O . ILE A 1 102 ? 0.512 5.401 -9.029 1.00 80.94 102 ILE A O 1
ATOM 869 N N . SER A 1 103 ? 0.816 6.992 -10.585 1.00 80.81 103 SER A N 1
ATOM 870 C CA . SER A 1 103 ? 0.090 8.042 -9.863 1.00 80.81 103 SER A CA 1
ATOM 871 C C . SER A 1 103 ? -1.377 7.655 -9.637 1.00 80.81 103 SER A C 1
ATOM 873 O O . SER A 1 103 ? -1.880 7.767 -8.518 1.00 80.81 103 SER A O 1
ATOM 875 N N . GLY A 1 104 ? -2.040 7.088 -10.652 1.00 84.75 104 GLY A N 1
ATOM 876 C CA . GLY A 1 104 ? -3.395 6.555 -10.523 1.00 84.75 104 GLY A CA 1
ATOM 877 C C . GLY A 1 104 ? -3.502 5.416 -9.504 1.00 84.75 104 GLY A C 1
ATOM 878 O O . GLY A 1 104 ? -4.475 5.357 -8.753 1.00 84.75 104 GLY A O 1
ATOM 879 N N . VAL A 1 105 ? -2.500 4.533 -9.421 1.00 85.06 105 VAL A N 1
ATOM 880 C CA . VAL A 1 105 ? -2.449 3.479 -8.391 1.00 85.06 105 VAL A CA 1
ATOM 881 C C . VAL A 1 105 ? -2.288 4.082 -6.996 1.00 85.06 105 VAL A C 1
ATOM 883 O O . VAL A 1 105 ? -3.014 3.673 -6.094 1.00 85.06 105 VAL A O 1
ATOM 886 N N . SER A 1 106 ? -1.401 5.066 -6.823 1.00 87.12 106 SER A N 1
ATOM 887 C CA . SER A 1 106 ? -1.225 5.781 -5.551 1.00 87.12 106 SER A CA 1
ATOM 888 C C . SER A 1 106 ? -2.543 6.392 -5.058 1.00 87.12 106 SER A C 1
ATOM 890 O O . SER A 1 106 ? -2.970 6.130 -3.933 1.00 87.12 106 SER A O 1
ATOM 892 N N . GLN A 1 107 ? -3.262 7.097 -5.938 1.00 89.56 107 GLN A N 1
ATOM 893 C CA . GLN A 1 107 ? -4.562 7.686 -5.612 1.00 89.56 107 GLN A CA 1
ATOM 894 C C . GLN A 1 107 ? -5.598 6.627 -5.205 1.00 89.56 107 GLN A C 1
ATOM 896 O O . GLN A 1 107 ? -6.286 6.787 -4.199 1.00 89.56 107 GLN A O 1
ATOM 901 N N . GLN A 1 108 ? -5.659 5.502 -5.923 1.00 90.81 108 GLN A N 1
ATOM 902 C CA . GLN A 1 108 ? -6.553 4.395 -5.567 1.00 90.81 108 GLN A CA 1
ATOM 903 C C . GLN A 1 108 ? -6.232 3.786 -4.198 1.00 90.81 108 GLN A C 1
ATOM 905 O O . GLN A 1 108 ? -7.142 3.284 -3.541 1.00 90.81 108 GLN A O 1
ATOM 910 N N . ILE A 1 109 ? -4.966 3.800 -3.768 1.00 91.62 109 ILE A N 1
ATOM 911 C CA . ILE A 1 109 ? -4.610 3.353 -2.418 1.00 91.62 109 ILE A CA 1
ATOM 912 C C . ILE A 1 109 ? -5.080 4.373 -1.386 1.00 91.62 109 ILE A C 1
ATOM 914 O O . ILE A 1 109 ? -5.688 3.982 -0.396 1.00 91.62 109 ILE A O 1
ATOM 918 N N . ILE A 1 110 ? -4.848 5.666 -1.623 1.00 91.88 110 ILE A N 1
ATOM 919 C CA . ILE A 1 110 ? -5.302 6.737 -0.724 1.00 91.88 110 ILE A CA 1
ATOM 920 C C . ILE A 1 110 ? -6.820 6.672 -0.519 1.00 91.88 110 ILE A C 1
ATOM 922 O O . ILE A 1 110 ? -7.295 6.810 0.607 1.00 91.88 110 ILE A O 1
ATOM 926 N N . ASP A 1 111 ? -7.587 6.430 -1.578 1.00 93.62 111 ASP A N 1
ATOM 927 C CA . ASP A 1 111 ? -9.041 6.322 -1.464 1.00 93.62 111 ASP A CA 1
ATOM 928 C C . ASP A 1 111 ? -9.465 5.038 -0.732 1.00 93.62 111 ASP A C 1
ATOM 930 O O . ASP A 1 111 ? -10.320 5.100 0.150 1.00 93.62 111 ASP A O 1
ATOM 934 N N . ALA A 1 112 ? -8.787 3.908 -0.965 1.00 93.44 112 ALA A N 1
ATOM 935 C CA . ALA A 1 112 ? -9.016 2.679 -0.197 1.00 93.44 112 ALA A CA 1
ATOM 936 C C . ALA A 1 112 ? -8.678 2.834 1.302 1.00 93.44 112 ALA A C 1
ATOM 938 O O . ALA A 1 112 ? -9.369 2.264 2.147 1.00 93.44 112 ALA A O 1
ATOM 939 N N . ILE A 1 113 ? -7.662 3.637 1.653 1.00 93.69 113 ILE A N 1
ATOM 940 C CA . ILE A 1 113 ? -7.341 3.983 3.049 1.00 93.69 113 ILE A CA 1
ATOM 941 C C . ILE A 1 113 ? -8.519 4.724 3.695 1.00 93.69 113 ILE A C 1
ATOM 943 O O . ILE A 1 113 ? -8.932 4.359 4.795 1.00 93.69 113 ILE A O 1
ATOM 947 N N . LYS A 1 114 ? -9.095 5.722 3.010 1.00 92.50 114 LYS A N 1
ATOM 948 C CA . LYS A 1 114 ? -10.258 6.483 3.511 1.00 92.50 114 LYS A CA 1
ATOM 949 C C . LYS A 1 114 ? -11.499 5.607 3.689 1.00 92.50 114 LYS A C 1
ATOM 951 O O . LYS A 1 114 ? -12.285 5.839 4.602 1.00 92.50 114 LYS A O 1
ATOM 956 N N . GLU A 1 115 ? -11.675 4.615 2.820 1.00 94.44 115 GLU A N 1
ATOM 957 C CA . GLU A 1 115 ? -12.782 3.652 2.872 1.00 94.44 115 GLU A CA 1
ATOM 958 C C . GLU A 1 115 ? -12.543 2.501 3.868 1.00 94.44 115 GLU A C 1
ATOM 960 O O . GLU A 1 115 ? -13.430 1.672 4.075 1.00 94.44 115 GLU A O 1
ATOM 965 N N . PHE A 1 116 ? -11.375 2.452 4.521 1.00 92.62 116 PHE A N 1
ATOM 966 C CA . PHE A 1 116 ? -10.949 1.360 5.406 1.00 92.62 116 PHE A CA 1
ATOM 967 C C . PHE A 1 116 ? -10.895 -0.020 4.713 1.00 92.62 116 PHE A C 1
ATOM 969 O O . PHE A 1 116 ? -11.021 -1.063 5.366 1.00 92.62 116 PHE A O 1
ATOM 976 N N . ASP A 1 117 ? -10.687 -0.046 3.392 1.00 94.00 117 ASP A N 1
ATOM 977 C CA . ASP A 1 117 ? -10.512 -1.263 2.590 1.00 94.00 117 ASP A CA 1
ATOM 978 C C . ASP A 1 117 ? -9.039 -1.704 2.590 1.00 94.00 117 ASP A C 1
ATOM 980 O O . ASP A 1 117 ? -8.302 -1.600 1.605 1.00 94.00 117 ASP A O 1
ATOM 984 N N . TYR A 1 118 ? -8.586 -2.188 3.747 1.00 94.38 118 TYR A N 1
ATOM 985 C CA . TYR A 1 118 ? -7.185 -2.560 3.957 1.00 94.38 118 TYR A CA 1
ATOM 986 C C . TYR A 1 118 ? -6.714 -3.738 3.097 1.00 94.38 118 TYR A C 1
ATOM 988 O O . TYR A 1 118 ? -5.519 -3.848 2.825 1.00 94.38 118 TYR A O 1
ATOM 996 N N . GLN A 1 119 ? -7.628 -4.589 2.626 1.00 93.12 119 GLN A N 1
ATOM 997 C CA . GLN A 1 119 ? -7.285 -5.661 1.694 1.00 93.12 119 GLN A CA 1
ATOM 998 C C . GLN A 1 119 ? -6.832 -5.070 0.354 1.00 93.12 119 GLN A C 1
ATOM 1000 O O . GLN A 1 119 ? -5.738 -5.373 -0.125 1.00 93.12 119 GLN A O 1
ATOM 1005 N N . ARG A 1 120 ? -7.623 -4.148 -0.208 1.00 92.81 120 ARG A N 1
ATOM 1006 C CA . ARG A 1 120 ? -7.275 -3.460 -1.456 1.00 92.81 120 ARG A CA 1
ATOM 1007 C C . ARG A 1 120 ? -6.016 -2.602 -1.323 1.00 92.81 120 ARG A C 1
ATOM 1009 O O . ARG A 1 120 ? -5.249 -2.502 -2.283 1.00 92.81 120 ARG A O 1
ATOM 1016 N N . VAL A 1 121 ? -5.790 -2.005 -0.148 1.00 93.19 121 VAL A N 1
ATOM 1017 C CA . VAL A 1 121 ? -4.537 -1.300 0.172 1.00 93.19 121 VAL A CA 1
ATOM 1018 C C . VAL A 1 121 ? -3.347 -2.253 0.061 1.00 93.19 121 VAL A C 1
ATOM 1020 O O . VAL A 1 121 ? -2.407 -1.947 -0.670 1.00 93.19 121 VAL A O 1
ATOM 1023 N N . ALA A 1 122 ? -3.396 -3.416 0.717 1.00 92.81 122 ALA A N 1
ATOM 1024 C CA . ALA A 1 122 ? -2.306 -4.392 0.700 1.00 92.81 122 ALA A CA 1
ATOM 1025 C C . ALA A 1 122 ? -1.961 -4.860 -0.724 1.00 92.81 122 ALA A C 1
ATOM 1027 O O . ALA A 1 122 ? -0.791 -4.843 -1.118 1.00 92.81 122 ALA A O 1
ATOM 1028 N N . ASP A 1 123 ? -2.976 -5.211 -1.518 1.00 89.12 123 ASP A N 1
ATOM 1029 C CA . ASP A 1 123 ? -2.801 -5.694 -2.893 1.00 89.12 123 ASP A CA 1
ATOM 1030 C C . ASP A 1 123 ? -2.087 -4.660 -3.776 1.00 89.12 123 ASP A C 1
ATOM 1032 O O . ASP A 1 123 ? -1.145 -4.973 -4.510 1.00 89.12 123 ASP A O 1
ATOM 1036 N N . LYS A 1 124 ? -2.495 -3.392 -3.676 1.00 89.12 124 LYS A N 1
ATOM 1037 C CA . LYS A 1 124 ? -1.921 -2.301 -4.472 1.00 89.12 124 LYS A CA 1
ATOM 1038 C C . LYS A 1 124 ? -0.572 -1.817 -3.945 1.00 89.12 124 LYS A C 1
ATOM 1040 O O . LYS A 1 124 ? 0.287 -1.449 -4.745 1.00 89.12 124 LYS A O 1
ATOM 1045 N N . MET A 1 125 ? -0.351 -1.843 -2.630 1.00 89.56 125 MET A N 1
ATOM 1046 C CA . MET A 1 125 ? 0.953 -1.522 -2.043 1.00 89.56 125 MET A CA 1
ATOM 1047 C C . MET A 1 125 ? 2.025 -2.523 -2.480 1.00 89.56 125 MET A C 1
ATOM 1049 O O . MET A 1 125 ? 3.135 -2.101 -2.796 1.00 89.56 125 MET A O 1
ATOM 1053 N N . MET A 1 126 ? 1.695 -3.817 -2.588 1.00 86.19 126 MET A N 1
ATOM 1054 C CA . MET A 1 126 ? 2.607 -4.811 -3.168 1.00 86.19 126 MET A CA 1
ATOM 1055 C C . MET A 1 126 ? 2.975 -4.471 -4.618 1.00 86.19 126 MET A C 1
ATOM 1057 O O . MET A 1 126 ? 4.150 -4.515 -4.976 1.00 86.19 126 MET A O 1
ATOM 1061 N N . ALA A 1 127 ? 2.000 -4.057 -5.433 1.00 81.50 127 ALA A N 1
ATOM 1062 C CA . ALA A 1 127 ? 2.255 -3.653 -6.817 1.00 81.50 127 ALA A CA 1
ATOM 1063 C C . ALA A 1 127 ? 3.188 -2.429 -6.921 1.00 81.50 127 ALA A C 1
ATOM 1065 O O . ALA A 1 127 ? 4.043 -2.383 -7.807 1.00 81.50 127 ALA A O 1
ATOM 1066 N N . LEU A 1 128 ? 3.067 -1.453 -6.011 1.00 82.56 128 LEU A N 1
ATOM 1067 C CA . LEU A 1 128 ? 3.988 -0.310 -5.953 1.00 82.56 128 LEU A CA 1
ATOM 1068 C C . LEU A 1 128 ? 5.386 -0.709 -5.472 1.00 82.56 128 LEU A C 1
ATOM 1070 O O . LEU A 1 128 ? 6.378 -0.239 -6.030 1.00 82.56 128 LEU A O 1
ATOM 1074 N N . GLN A 1 129 ? 5.474 -1.586 -4.469 1.00 81.44 129 GLN A N 1
ATOM 1075 C CA . GLN A 1 129 ? 6.745 -2.036 -3.898 1.00 81.44 129 GLN A CA 1
ATOM 1076 C C . GLN A 1 129 ? 7.607 -2.791 -4.920 1.00 81.44 129 GLN A C 1
ATOM 1078 O O . GLN A 1 129 ? 8.828 -2.637 -4.924 1.00 81.44 129 GLN A O 1
ATOM 1083 N N . SER A 1 130 ? 6.976 -3.572 -5.799 1.00 72.19 130 SER A N 1
ATOM 1084 C CA . SER A 1 130 ? 7.640 -4.317 -6.877 1.00 72.19 130 SER A CA 1
ATOM 1085 C C . SER A 1 130 ? 7.983 -3.467 -8.108 1.00 72.19 130 SER A C 1
ATOM 1087 O O . SER A 1 130 ? 8.537 -3.985 -9.074 1.00 72.19 130 SER A O 1
ATOM 1089 N N . SER A 1 131 ? 7.653 -2.174 -8.111 1.00 72.38 131 SER A N 1
ATOM 1090 C CA . SER A 1 131 ? 7.885 -1.288 -9.253 1.00 72.38 131 SER A CA 1
ATOM 1091 C C . SER A 1 131 ? 9.272 -0.615 -9.202 1.00 72.38 131 SER A C 1
ATOM 1093 O O . SER A 1 131 ? 10.105 -0.871 -8.330 1.00 72.38 131 SER A O 1
ATOM 1095 N N . ASN A 1 132 ? 9.555 0.222 -10.200 1.00 68.88 132 ASN A N 1
ATOM 1096 C CA . ASN A 1 132 ? 10.808 0.964 -10.345 1.00 68.88 132 ASN A CA 1
ATOM 1097 C C . ASN A 1 132 ? 11.004 2.014 -9.222 1.00 68.88 132 ASN A C 1
ATOM 1099 O O . ASN A 1 132 ? 10.185 2.152 -8.316 1.00 68.88 132 ASN A O 1
ATOM 1103 N N . GLU A 1 133 ? 12.073 2.812 -9.296 1.00 71.56 133 GLU A N 1
ATOM 1104 C CA . GLU A 1 133 ? 12.351 3.880 -8.315 1.00 71.56 133 GLU A CA 1
ATOM 1105 C C . GLU A 1 133 ? 11.185 4.871 -8.125 1.00 71.56 133 GLU A C 1
ATOM 1107 O O . GLU A 1 133 ? 10.952 5.342 -7.015 1.00 71.56 133 GLU A O 1
ATOM 1112 N N . VAL A 1 134 ? 10.394 5.135 -9.173 1.00 71.31 134 VAL A N 1
ATOM 1113 C CA . VAL A 1 134 ? 9.183 5.970 -9.076 1.00 71.31 134 VAL A CA 1
ATOM 1114 C C . VAL A 1 134 ? 8.111 5.261 -8.245 1.00 71.31 134 VAL A C 1
ATOM 1116 O O . VAL A 1 134 ? 7.514 5.864 -7.360 1.00 71.31 134 VAL A O 1
ATOM 1119 N N . GLY A 1 135 ? 7.902 3.964 -8.468 1.00 77.50 135 GLY A N 1
ATOM 1120 C CA . GLY A 1 135 ? 7.001 3.154 -7.652 1.00 77.50 135 GLY A CA 1
ATOM 1121 C C . GLY A 1 135 ? 7.413 3.081 -6.182 1.00 77.50 135 GLY A C 1
ATOM 1122 O O . GLY A 1 135 ? 6.556 3.212 -5.312 1.00 77.50 135 GLY A O 1
ATOM 1123 N N . LYS A 1 136 ? 8.716 2.978 -5.892 1.00 80.94 136 LYS A N 1
ATOM 1124 C CA . LYS A 1 136 ? 9.243 3.030 -4.517 1.00 80.94 136 LYS A CA 1
ATOM 1125 C C . LYS A 1 136 ? 8.995 4.377 -3.841 1.00 80.94 136 LYS A C 1
ATOM 1127 O O . LYS A 1 136 ? 8.654 4.400 -2.660 1.00 80.94 136 LYS A O 1
ATOM 1132 N N . HIS A 1 137 ? 9.137 5.481 -4.577 1.00 83.50 137 HIS A N 1
ATOM 1133 C CA . HIS A 1 137 ? 8.806 6.814 -4.073 1.00 83.50 137 HIS A CA 1
ATOM 1134 C C . HIS A 1 137 ? 7.331 6.897 -3.664 1.00 83.50 137 HIS A C 1
ATOM 1136 O O . HIS A 1 137 ? 7.024 7.222 -2.520 1.00 83.50 137 HIS A O 1
ATOM 1142 N N . TYR A 1 138 ? 6.417 6.512 -4.560 1.00 84.12 138 TYR A N 1
ATOM 1143 C CA . TYR A 1 138 ? 4.984 6.500 -4.252 1.00 84.12 138 TYR A CA 1
ATOM 1144 C C . TYR A 1 138 ? 4.618 5.502 -3.153 1.00 84.12 138 TYR A C 1
ATOM 1146 O O . TYR A 1 138 ? 3.756 5.789 -2.330 1.00 84.12 138 TYR A O 1
ATOM 1154 N N . TYR A 1 139 ? 5.288 4.351 -3.092 1.00 88.94 139 TYR A N 1
ATOM 1155 C CA . TYR A 1 139 ? 5.127 3.408 -1.990 1.00 88.94 139 TYR A CA 1
ATOM 1156 C C . TYR A 1 139 ? 5.453 4.070 -0.647 1.00 88.94 139 TYR A C 1
ATOM 1158 O O . TYR A 1 139 ? 4.694 3.902 0.303 1.00 88.94 139 TYR A O 1
ATOM 1166 N N . ALA A 1 140 ? 6.538 4.847 -0.562 1.00 89.00 140 ALA A N 1
ATOM 1167 C CA . ALA A 1 140 ? 6.910 5.557 0.659 1.00 89.00 140 ALA A CA 1
ATOM 1168 C C . ALA A 1 140 ? 5.876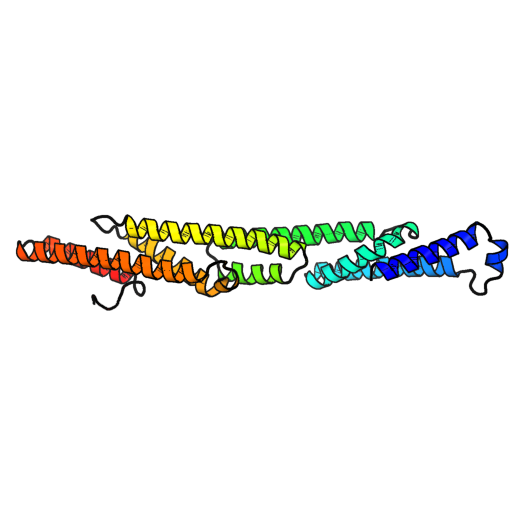 6.631 1.049 1.00 89.00 140 ALA A C 1
ATOM 1170 O O . ALA A 1 140 ? 5.463 6.677 2.206 1.00 89.00 140 ALA A O 1
ATOM 1171 N N . GLU A 1 141 ? 5.402 7.439 0.095 1.00 89.69 141 GLU A N 1
ATOM 1172 C CA . GLU A 1 141 ? 4.365 8.459 0.342 1.00 89.69 141 GLU A CA 1
ATOM 1173 C C . GLU A 1 141 ? 3.037 7.846 0.811 1.00 89.69 141 GLU A C 1
ATOM 1175 O O . GLU A 1 141 ? 2.409 8.305 1.772 1.00 89.69 141 GLU A O 1
ATOM 1180 N N . VAL A 1 142 ? 2.608 6.772 0.148 1.00 92.56 142 VAL A N 1
ATOM 1181 C CA . VAL A 1 142 ? 1.379 6.056 0.494 1.00 92.56 142 VAL A CA 1
ATOM 1182 C C . VAL A 1 142 ? 1.528 5.353 1.839 1.00 92.56 142 VAL A C 1
ATOM 1184 O O . VAL A 1 142 ? 0.607 5.401 2.651 1.00 92.56 142 VAL A O 1
ATOM 1187 N N . LYS A 1 143 ? 2.692 4.754 2.120 1.00 94.19 143 LYS A N 1
ATOM 1188 C CA . LYS A 1 143 ? 3.003 4.166 3.426 1.00 94.19 143 LYS A CA 1
ATOM 1189 C C . LYS A 1 143 ? 2.923 5.219 4.533 1.00 94.19 143 LYS A C 1
ATOM 1191 O O . LYS A 1 143 ? 2.321 4.956 5.571 1.00 94.19 143 LYS A O 1
ATOM 1196 N N . GLN A 1 144 ? 3.467 6.414 4.317 1.00 93.25 144 GLN A N 1
ATOM 1197 C CA . GLN A 1 144 ? 3.362 7.509 5.281 1.00 93.25 144 GLN A CA 1
ATOM 1198 C C . GLN A 1 144 ? 1.898 7.908 5.520 1.00 93.25 144 GLN A C 1
ATOM 1200 O O . GLN A 1 144 ? 1.473 8.044 6.666 1.00 93.25 144 GLN A O 1
ATOM 1205 N N . SER A 1 145 ? 1.115 8.040 4.448 1.00 92.81 145 SER A N 1
ATOM 1206 C CA . SER A 1 145 ? -0.316 8.366 4.528 1.00 92.81 145 SER A CA 1
ATOM 1207 C C . SER A 1 145 ? -1.113 7.288 5.268 1.00 92.81 145 SER A C 1
ATOM 1209 O O . SER A 1 145 ? -1.993 7.603 6.068 1.00 92.81 145 SER A O 1
ATOM 1211 N N . LEU A 1 146 ? -0.775 6.016 5.042 1.00 94.94 146 LEU A N 1
ATOM 1212 C CA . LEU A 1 146 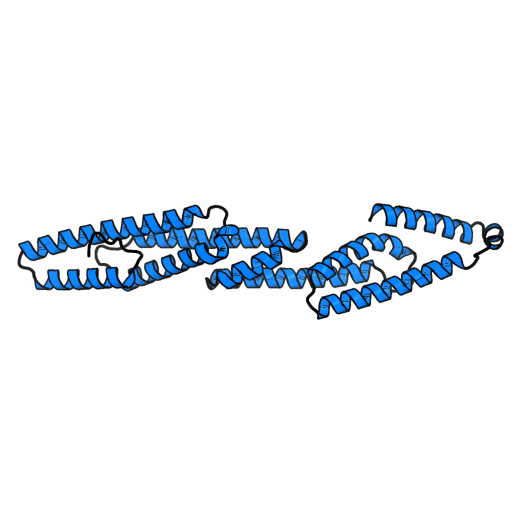? -1.381 4.881 5.723 1.00 94.94 146 LEU A CA 1
ATOM 1213 C C . LEU A 1 146 ? -1.108 4.914 7.229 1.00 94.94 146 LEU A C 1
ATOM 1215 O O . LEU A 1 146 ? -2.053 4.822 8.010 1.00 94.94 146 LEU A O 1
ATOM 1219 N N . ASN A 1 147 ? 0.157 5.077 7.630 1.00 94.19 147 ASN A N 1
ATOM 1220 C CA . ASN A 1 147 ? 0.527 5.149 9.045 1.00 94.19 147 ASN A CA 1
ATOM 1221 C C . ASN A 1 147 ? -0.136 6.360 9.719 1.00 94.19 147 ASN A C 1
ATOM 1223 O O . ASN A 1 147 ? -0.734 6.215 10.778 1.00 94.19 147 ASN A O 1
ATOM 1227 N N . ALA A 1 148 ? -0.143 7.532 9.074 1.00 94.00 148 ALA A N 1
ATOM 1228 C CA 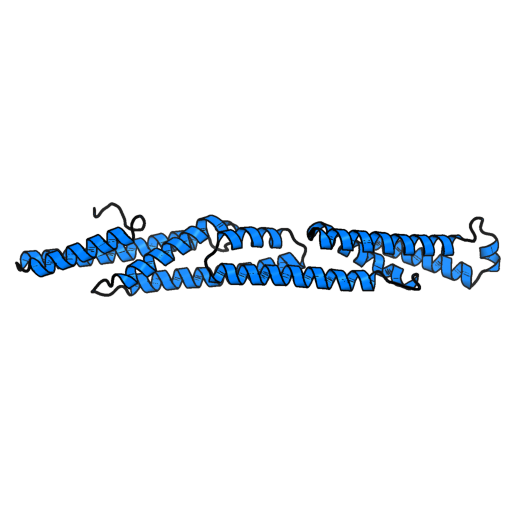. ALA A 1 148 ? -0.829 8.710 9.605 1.00 94.00 148 ALA A CA 1
ATOM 1229 C C . ALA A 1 148 ? -2.339 8.474 9.795 1.00 94.00 148 ALA A C 1
ATOM 1231 O O . ALA A 1 148 ? -2.893 8.805 10.843 1.00 94.00 148 ALA A O 1
ATOM 1232 N N . SER A 1 149 ? -3.009 7.868 8.808 1.00 93.88 149 SER A N 1
ATOM 1233 C CA . SER A 1 149 ? -4.437 7.555 8.904 1.00 93.88 149 SER A CA 1
ATOM 1234 C C . SER A 1 149 ? -4.736 6.524 9.992 1.00 93.88 149 SER A C 1
ATOM 1236 O O . SER A 1 149 ? -5.761 6.633 10.666 1.00 93.88 149 SER A O 1
ATOM 1238 N N . LEU A 1 150 ? -3.876 5.517 10.154 1.00 94.38 150 LEU A N 1
ATOM 1239 C CA . LEU A 1 150 ? -4.042 4.499 11.185 1.00 94.38 150 LEU A CA 1
ATOM 1240 C C . LEU A 1 150 ? -3.809 5.083 12.581 1.00 94.38 150 LEU A C 1
ATOM 1242 O O . LEU A 1 150 ? -4.600 4.808 13.478 1.00 94.38 150 LEU A O 1
ATOM 1246 N N . ASN A 1 151 ? -2.806 5.946 12.746 1.00 93.81 151 ASN A N 1
ATOM 1247 C CA . ASN A 1 151 ? -2.537 6.626 14.012 1.00 93.81 151 ASN A CA 1
ATOM 1248 C C . ASN A 1 151 ? -3.714 7.514 14.422 1.00 93.81 151 ASN A C 1
ATOM 1250 O O . ASN A 1 151 ? -4.167 7.440 15.558 1.00 93.81 151 ASN A O 1
ATOM 1254 N N . LEU A 1 152 ? -4.299 8.266 13.481 1.00 94.12 152 LEU A N 1
ATOM 1255 C CA . LEU A 1 152 ? -5.520 9.037 13.740 1.00 94.12 152 LEU A CA 1
ATOM 1256 C C . LEU A 1 152 ? -6.697 8.148 14.171 1.00 94.12 152 LEU A C 1
ATOM 1258 O O . LEU A 1 152 ? -7.457 8.525 15.064 1.00 94.12 152 LEU A O 1
ATOM 1262 N N . LEU A 1 153 ? -6.855 6.971 13.558 1.00 94.56 153 LEU A N 1
ATOM 1263 C CA . LEU A 1 153 ? -7.892 6.012 13.938 1.00 94.56 153 LEU A CA 1
ATOM 1264 C C . LEU A 1 153 ? -7.643 5.441 15.343 1.00 94.56 153 LEU A C 1
ATOM 1266 O O . LEU A 1 153 ? -8.577 5.367 16.143 1.00 94.56 153 LEU A O 1
ATOM 1270 N N . ILE A 1 154 ? -6.401 5.065 15.653 1.00 94.00 154 ILE A N 1
ATOM 1271 C CA . ILE A 1 154 ? -5.970 4.563 16.965 1.00 94.00 154 ILE A CA 1
ATOM 1272 C C . ILE A 1 154 ? -6.219 5.620 18.044 1.00 94.00 154 ILE A C 1
ATOM 1274 O O . ILE A 1 154 ? -6.940 5.357 19.008 1.00 94.00 154 ILE A O 1
ATOM 1278 N N . ASP A 1 155 ? -5.698 6.831 17.855 1.00 93.38 155 ASP A N 1
ATOM 1279 C CA . ASP A 1 155 ? -5.818 7.927 18.815 1.00 93.38 155 ASP A CA 1
ATOM 1280 C C . ASP A 1 155 ? -7.276 8.338 19.013 1.00 93.38 155 ASP A C 1
ATOM 1282 O O . ASP A 1 155 ? -7.727 8.503 20.149 1.00 93.38 155 ASP A O 1
ATOM 1286 N N . GLY A 1 156 ? -8.046 8.427 17.924 1.00 92.19 156 GLY A N 1
ATOM 1287 C CA . GLY A 1 156 ? -9.480 8.703 17.976 1.00 92.19 156 GLY A CA 1
ATOM 1288 C C . GLY A 1 156 ? -10.245 7.643 18.769 1.00 92.19 156 GLY A C 1
ATOM 1289 O O . GLY A 1 156 ? -11.066 7.981 19.622 1.00 92.19 156 GLY A O 1
ATOM 1290 N N . THR A 1 157 ? -9.925 6.364 18.564 1.00 92.44 157 THR A N 1
ATOM 1291 C CA . THR A 1 157 ? -10.561 5.251 19.288 1.00 92.44 157 THR A CA 1
ATOM 1292 C C . THR A 1 157 ? -10.195 5.264 20.770 1.00 92.44 157 THR A C 1
ATOM 1294 O O . THR A 1 157 ? -11.069 5.107 21.626 1.00 92.44 157 THR A O 1
ATOM 1297 N N . LYS A 1 158 ? -8.920 5.508 21.104 1.00 90.44 158 LYS A N 1
ATOM 1298 C CA . LYS A 1 158 ? -8.470 5.661 22.495 1.00 90.44 158 LYS A CA 1
ATOM 1299 C C . LYS A 1 158 ? -9.162 6.837 23.174 1.00 90.44 158 LYS A C 1
ATOM 1301 O O . LYS A 1 158 ? -9.627 6.690 24.304 1.00 90.44 158 LYS A O 1
ATOM 1306 N N . ALA A 1 159 ? -9.248 7.984 22.501 1.00 88.50 159 ALA A N 1
ATOM 1307 C CA . ALA A 1 159 ? -9.912 9.172 23.021 1.00 88.50 159 ALA A CA 1
ATOM 1308 C C . ALA A 1 159 ? -11.393 8.896 23.308 1.00 88.50 159 ALA A C 1
ATOM 1310 O O . ALA A 1 159 ? -11.848 9.162 24.417 1.00 88.50 159 ALA A O 1
ATOM 1311 N N . GLN A 1 160 ? -12.107 8.266 22.372 1.00 87.81 160 GLN A N 1
ATOM 1312 C CA . GLN A 1 160 ? -13.510 7.877 22.552 1.00 87.81 160 GLN A CA 1
ATOM 1313 C C . GLN A 1 160 ? -13.700 6.920 23.730 1.00 87.81 160 GLN A C 1
ATOM 1315 O O . GLN A 1 160 ? -14.596 7.114 24.550 1.00 87.81 160 GLN A O 1
ATOM 1320 N N . ALA A 1 161 ? -12.814 5.933 23.879 1.00 85.69 161 ALA A N 1
ATOM 1321 C CA . ALA A 1 161 ? -12.847 5.020 25.018 1.00 85.69 161 ALA A CA 1
ATOM 1322 C C . ALA A 1 161 ? -12.589 5.730 26.364 1.00 85.69 161 ALA A C 1
ATOM 1324 O O . ALA A 1 161 ? -13.116 5.311 27.395 1.00 85.69 161 ALA A O 1
ATOM 1325 N N . ILE A 1 162 ? -11.792 6.807 26.376 1.00 82.88 162 ILE A N 1
ATOM 1326 C CA . ILE A 1 162 ? -11.554 7.636 27.570 1.00 82.88 162 ILE A CA 1
ATOM 1327 C C . ILE A 1 162 ? -12.776 8.497 27.896 1.00 82.88 162 ILE A C 1
ATOM 1329 O O . ILE A 1 162 ? -13.132 8.621 29.070 1.00 82.88 162 ILE A O 1
ATOM 1333 N N . THR A 1 163 ? -13.399 9.100 26.882 1.00 80.31 163 THR A N 1
ATOM 1334 C CA . THR A 1 163 ? -14.494 10.063 27.058 1.00 80.31 163 THR A CA 1
ATOM 1335 C C . THR A 1 163 ? -15.849 9.420 27.322 1.00 80.31 163 THR A C 1
ATOM 1337 O O . THR A 1 163 ? -16.782 10.154 27.628 1.00 80.31 163 THR A O 1
ATOM 1340 N N . LEU A 1 164 ? -15.957 8.084 27.270 1.00 74.31 164 LEU A N 1
ATOM 1341 C CA . LEU A 1 164 ? -17.174 7.344 27.616 1.00 74.31 164 LEU A CA 1
ATOM 1342 C C . LEU A 1 164 ? -17.786 7.855 28.932 1.00 74.31 164 LEU A C 1
ATOM 1344 O O . LEU A 1 164 ? -17.255 7.659 30.042 1.00 74.31 164 LEU A O 1
ATOM 1348 N N . GLY A 1 165 ? -18.926 8.531 28.785 1.00 63.88 165 GLY A N 1
ATOM 1349 C CA . GLY A 1 165 ? -19.623 9.246 29.845 1.00 63.88 165 GLY A CA 1
ATOM 1350 C C . GLY A 1 165 ? -20.113 8.345 30.981 1.00 63.88 165 GLY A C 1
ATOM 1351 O O . GLY A 1 165 ? -19.980 7.120 30.968 1.00 63.88 165 GLY A O 1
ATOM 1352 N N . ASN A 1 166 ? -20.653 8.964 32.039 1.00 59.53 166 ASN A N 1
ATOM 1353 C CA . ASN A 1 166 ? -21.301 8.228 33.139 1.00 59.53 166 ASN A CA 1
ATOM 1354 C C . ASN A 1 166 ? -22.637 7.603 32.719 1.00 59.53 166 ASN A C 1
ATOM 1356 O O . ASN A 1 166 ? -23.183 6.813 33.478 1.00 59.53 166 ASN A O 1
ATOM 1360 N N . ASN A 1 167 ? -23.132 7.936 31.531 1.00 62.94 167 ASN A N 1
ATOM 1361 C CA . ASN A 1 167 ? -24.195 7.231 30.839 1.00 62.94 167 ASN A CA 1
ATOM 1362 C C . ASN A 1 167 ? -23.562 6.694 29.558 1.00 62.94 167 ASN A C 1
ATOM 1364 O O . ASN A 1 167 ? -22.975 7.471 28.813 1.00 62.94 167 ASN A O 1
ATOM 1368 N N . ILE A 1 168 ? -23.605 5.379 29.354 1.00 68.19 168 ILE A N 1
ATOM 1369 C CA . ILE A 1 168 ? -23.050 4.781 28.142 1.00 68.19 168 ILE A CA 1
ATOM 1370 C C . ILE A 1 168 ? -24.062 4.991 27.024 1.00 68.19 168 ILE A C 1
ATOM 1372 O O . ILE A 1 168 ? -25.124 4.366 27.030 1.00 68.19 168 ILE A O 1
ATOM 1376 N N . GLU A 1 169 ? -23.745 5.866 26.076 1.00 74.06 169 GLU A N 1
ATOM 1377 C CA . GLU A 1 169 ? -24.540 5.979 24.865 1.00 74.06 169 GLU A CA 1
ATOM 1378 C C . GLU A 1 169 ? -24.196 4.816 23.930 1.00 74.06 169 GLU A C 1
ATOM 1380 O O . GLU A 1 169 ? -23.037 4.536 23.620 1.00 74.06 169 GLU A O 1
ATOM 1385 N N . ILE A 1 170 ? -25.230 4.104 23.485 1.00 76.81 170 ILE A N 1
ATOM 1386 C CA . ILE A 1 170 ? -25.089 2.911 22.640 1.00 76.81 170 ILE A CA 1
ATOM 1387 C C . ILE A 1 170 ? -24.325 3.233 21.350 1.00 76.81 170 ILE A C 1
ATOM 1389 O O . ILE A 1 170 ? -23.525 2.420 20.886 1.00 76.81 170 ILE A O 1
ATOM 1393 N N . GLU A 1 171 ? -24.553 4.417 20.782 1.00 81.81 171 GLU A N 1
ATOM 1394 C CA . GLU A 1 171 ? -23.902 4.851 19.547 1.00 81.81 171 GLU A CA 1
ATOM 1395 C C . GLU A 1 171 ? -22.395 5.092 19.730 1.00 81.81 171 GLU A C 1
ATOM 1397 O O . GLU A 1 171 ? -21.614 4.724 18.853 1.00 81.81 171 GLU A O 1
ATOM 1402 N N . GLU A 1 172 ? -21.955 5.589 20.891 1.00 83.06 172 GLU A N 1
ATOM 1403 C CA . GLU A 1 172 ? -20.525 5.743 21.199 1.00 83.06 172 GLU A CA 1
ATOM 1404 C C . GLU A 1 172 ? -19.819 4.380 21.246 1.00 83.06 172 GLU A C 1
ATOM 1406 O O . GLU A 1 172 ? -18.733 4.203 20.692 1.00 83.06 172 GLU A O 1
ATOM 1411 N N . ILE A 1 173 ? -20.463 3.380 21.854 1.00 83.81 173 ILE A N 1
ATOM 1412 C CA . ILE A 1 173 ? -19.921 2.020 21.953 1.00 83.81 173 ILE A CA 1
ATOM 1413 C C . ILE A 1 173 ? -19.901 1.308 20.606 1.00 83.81 173 ILE A C 1
ATOM 1415 O O . ILE A 1 173 ? -18.919 0.628 20.297 1.00 83.81 173 ILE A O 1
ATOM 1419 N N . LYS A 1 174 ? -20.953 1.459 19.792 1.00 84.81 174 LYS A N 1
ATOM 1420 C CA . LYS A 1 174 ? -20.965 0.928 18.421 1.00 84.81 174 LYS A CA 1
ATOM 1421 C C . LYS A 1 174 ? -19.788 1.473 17.629 1.00 84.81 174 LYS A C 1
ATOM 1423 O O . LYS A 1 174 ? -19.072 0.695 17.004 1.00 84.81 174 LYS A O 1
ATOM 1428 N N . LEU A 1 175 ? -19.559 2.781 17.708 1.00 89.38 175 LEU A N 1
ATOM 1429 C CA . LEU A 1 175 ? -18.500 3.444 16.964 1.00 89.38 175 LEU A CA 1
ATOM 1430 C C . LEU A 1 175 ? -17.107 2.978 17.417 1.00 89.38 175 LEU A C 1
ATOM 1432 O O . LEU A 1 175 ? -16.264 2.669 16.574 1.00 89.38 175 LEU A O 1
ATOM 1436 N N . ILE A 1 176 ? -16.882 2.818 18.727 1.00 90.12 176 ILE A N 1
ATOM 1437 C CA . ILE A 1 176 ? -15.646 2.209 19.247 1.00 90.12 176 ILE A CA 1
ATOM 1438 C C . ILE A 1 176 ? -15.481 0.778 18.716 1.00 90.12 176 ILE A C 1
ATOM 1440 O O . ILE A 1 176 ? -14.411 0.421 18.225 1.00 90.12 176 ILE A O 1
ATOM 1444 N N . GLY A 1 177 ? -16.536 -0.041 18.763 1.00 89.25 177 GLY A N 1
ATOM 1445 C CA . GLY A 1 177 ? -16.508 -1.415 18.256 1.00 89.25 177 GLY A CA 1
ATOM 1446 C C . GLY A 1 177 ? -16.220 -1.502 16.752 1.00 89.25 177 GLY A C 1
ATOM 1447 O O . GLY A 1 177 ? -15.476 -2.379 16.311 1.00 89.25 177 GLY A O 1
ATOM 1448 N N . GLU A 1 178 ? -16.769 -0.591 15.950 1.00 91.50 178 GLU A N 1
ATOM 1449 C CA . GLU A 1 178 ? -16.471 -0.479 14.519 1.00 91.50 178 GLU A CA 1
ATOM 1450 C C . GLU A 1 178 ? -15.021 -0.071 14.263 1.00 91.50 178 GLU A C 1
ATOM 1452 O O . GLU A 1 178 ? -14.355 -0.674 13.417 1.00 91.50 178 GLU A O 1
ATOM 1457 N N . ASN A 1 179 ? -14.502 0.898 15.016 1.00 93.19 179 ASN A N 1
ATOM 1458 C CA . ASN A 1 179 ? -13.114 1.322 14.885 1.00 93.19 179 ASN A CA 1
ATOM 1459 C C . ASN A 1 179 ? -12.134 0.218 15.297 1.00 93.19 179 ASN A C 1
ATOM 1461 O O . ASN A 1 179 ? -11.171 -0.027 14.575 1.00 93.19 179 ASN A O 1
ATOM 1465 N N . LEU A 1 180 ? -12.411 -0.526 16.372 1.00 91.94 180 LEU A N 1
ATOM 1466 C CA . LEU A 1 180 ? -11.612 -1.695 16.758 1.00 91.94 180 LEU A CA 1
ATOM 1467 C C . LEU A 1 180 ? -11.601 -2.771 15.664 1.00 91.94 180 LEU A C 1
ATOM 1469 O O . LEU A 1 180 ? -10.546 -3.328 15.362 1.00 91.94 180 LEU A O 1
ATOM 1473 N N . LYS A 1 181 ? -12.740 -3.021 15.000 1.00 92.00 181 LYS A N 1
ATOM 1474 C CA . LYS A 1 181 ? -12.797 -3.929 13.838 1.00 92.00 181 LYS A CA 1
ATOM 1475 C C . LYS A 1 181 ? -11.944 -3.424 12.674 1.00 92.00 181 LYS A C 1
ATOM 1477 O O . LYS A 1 181 ? -11.285 -4.229 12.020 1.00 92.00 181 LYS A O 1
ATOM 1482 N N . ARG A 1 182 ? -11.959 -2.115 12.394 1.00 94.19 182 ARG A N 1
ATOM 1483 C CA . ARG A 1 182 ? -11.116 -1.496 11.354 1.00 94.19 182 ARG A CA 1
ATOM 1484 C C . ARG A 1 182 ? -9.632 -1.644 11.694 1.00 94.19 182 ARG A C 1
ATOM 1486 O O . ARG A 1 182 ? -8.879 -2.131 10.859 1.00 94.19 182 ARG A O 1
ATOM 1493 N N . ILE A 1 183 ? -9.236 -1.323 12.924 1.00 93.56 183 ILE A N 1
ATOM 1494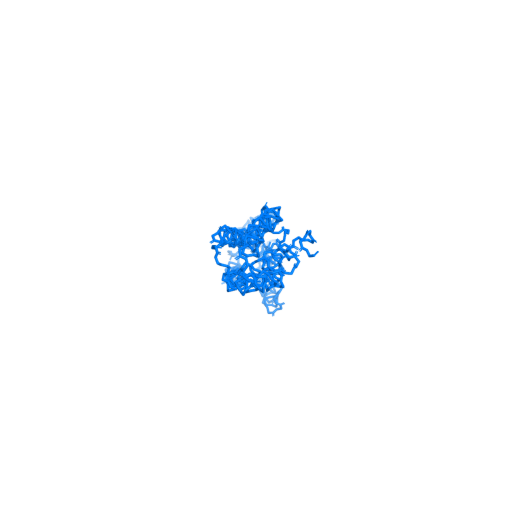 C CA . ILE A 1 183 ? -7.861 -1.473 13.424 1.00 93.56 183 ILE A CA 1
ATOM 1495 C C . ILE A 1 183 ? -7.390 -2.933 13.311 1.00 93.56 183 ILE A C 1
ATOM 1497 O O . ILE A 1 183 ? -6.289 -3.206 12.840 1.00 93.56 183 ILE A O 1
ATOM 1501 N N . GLU A 1 184 ? -8.236 -3.903 13.658 1.00 91.88 184 GLU A N 1
ATOM 1502 C CA . GLU A 1 184 ? -7.862 -5.315 13.556 1.00 91.88 184 GLU A CA 1
ATOM 1503 C C . GLU A 1 184 ? -7.766 -5.807 12.103 1.00 91.88 184 GLU A C 1
ATOM 1505 O O . GLU A 1 184 ? -6.901 -6.623 11.781 1.00 91.88 184 GLU A O 1
ATOM 1510 N N . ARG A 1 185 ? -8.602 -5.282 11.197 1.00 93.00 185 ARG A N 1
ATOM 1511 C CA . ARG A 1 185 ? -8.439 -5.514 9.752 1.00 93.00 185 ARG A CA 1
ATOM 1512 C C . ARG A 1 185 ? -7.131 -4.920 9.234 1.00 93.00 185 ARG A C 1
ATOM 1514 O O . ARG A 1 185 ? -6.477 -5.563 8.418 1.00 93.00 185 ARG A O 1
ATOM 1521 N N . ALA A 1 186 ? -6.733 -3.741 9.713 1.00 92.69 186 ALA A N 1
ATOM 1522 C CA . ALA A 1 186 ? -5.432 -3.170 9.381 1.00 92.69 186 ALA A CA 1
ATOM 1523 C C . ALA A 1 186 ? -4.307 -4.134 9.790 1.00 92.69 186 ALA A C 1
ATOM 1525 O O . ALA A 1 186 ? -3.489 -4.504 8.951 1.00 92.69 186 ALA A O 1
ATOM 1526 N N . ARG A 1 187 ? -4.335 -4.656 11.024 1.00 92.06 187 ARG A N 1
ATOM 1527 C CA . ARG A 1 187 ? -3.379 -5.687 11.466 1.00 92.06 187 ARG A CA 1
ATOM 1528 C C . ARG A 1 187 ? -3.357 -6.885 10.515 1.00 92.06 187 ARG A C 1
ATOM 1530 O O . ARG A 1 187 ? -2.302 -7.297 10.066 1.00 92.06 187 ARG A O 1
ATOM 1537 N N . GLN A 1 188 ? -4.518 -7.419 10.147 1.00 92.62 188 GLN A N 1
ATOM 1538 C CA . GLN A 1 188 ? -4.586 -8.614 9.304 1.00 92.62 188 GLN A CA 1
ATOM 1539 C C . GLN A 1 188 ? -3.988 -8.422 7.899 1.00 92.62 188 GLN A C 1
ATOM 1541 O O . GLN A 1 188 ? -3.353 -9.338 7.379 1.00 92.62 188 GLN A O 1
ATOM 1546 N N . PHE A 1 189 ? -4.241 -7.281 7.254 1.00 92.62 189 PHE A N 1
ATOM 1547 C CA . PHE A 1 189 ? -3.936 -7.114 5.828 1.00 92.62 189 PHE A CA 1
ATOM 1548 C C . PHE A 1 189 ? -2.654 -6.330 5.551 1.00 92.62 189 PHE A C 1
ATOM 1550 O O . PHE A 1 189 ? -1.978 -6.602 4.559 1.00 92.62 189 PHE A O 1
ATOM 1557 N N . ILE A 1 190 ? -2.309 -5.362 6.401 1.00 92.12 190 ILE A N 1
ATOM 1558 C CA . ILE A 1 190 ? -1.258 -4.379 6.104 1.00 92.12 190 ILE A CA 1
ATOM 1559 C C . ILE A 1 190 ? -0.150 -4.317 7.157 1.00 92.12 190 ILE A C 1
ATOM 1561 O O . ILE A 1 190 ? 0.718 -3.465 7.029 1.00 92.12 190 ILE A O 1
ATOM 1565 N N . GLU A 1 191 ? -0.103 -5.233 8.131 1.00 90.50 191 GLU A N 1
ATOM 1566 C CA . GLU A 1 191 ? 0.940 -5.298 9.175 1.00 90.50 191 GLU A CA 1
ATOM 1567 C C . GLU A 1 191 ? 2.367 -5.170 8.622 1.00 90.50 191 GLU A C 1
ATOM 1569 O O . GLU A 1 191 ? 3.144 -4.346 9.095 1.00 90.50 191 GLU A O 1
ATOM 1574 N N . LYS A 1 192 ? 2.690 -5.887 7.538 1.00 89.62 192 LYS A N 1
ATOM 1575 C CA . LYS A 1 192 ? 4.013 -5.831 6.880 1.00 89.62 192 LYS A CA 1
ATOM 1576 C C . LYS A 1 192 ? 4.383 -4.460 6.291 1.00 89.62 192 LYS A C 1
ATOM 1578 O O . LYS A 1 192 ? 5.524 -4.248 5.883 1.00 89.62 192 LYS A O 1
ATOM 1583 N N . HIS A 1 193 ? 3.410 -3.563 6.171 1.00 88.38 193 HIS A N 1
ATOM 1584 C CA . HIS A 1 193 ? 3.557 -2.224 5.614 1.00 88.38 193 HIS A CA 1
ATOM 1585 C C . HIS A 1 193 ? 3.536 -1.128 6.689 1.00 88.38 193 HIS A C 1
ATOM 1587 O O . HIS A 1 193 ? 3.714 0.039 6.344 1.00 88.38 193 HIS A O 1
ATOM 1593 N N . LEU A 1 194 ? 3.339 -1.473 7.963 1.00 89.94 194 LEU A N 1
ATOM 1594 C CA . LEU A 1 194 ? 3.316 -0.518 9.072 1.00 89.94 194 LEU A CA 1
ATOM 1595 C C . LEU A 1 194 ? 4.720 -0.255 9.615 1.00 89.94 194 LEU A C 1
ATOM 1597 O O . LEU A 1 194 ? 5.615 -1.090 9.490 1.00 89.94 194 LEU A O 1
ATOM 1601 N N . ASP A 1 195 ? 4.910 0.924 10.205 1.00 89.69 195 ASP A N 1
ATOM 1602 C CA . ASP A 1 195 ? 6.157 1.261 10.900 1.00 89.69 195 ASP A CA 1
ATOM 1603 C C . ASP A 1 195 ? 6.196 0.687 12.323 1.00 89.69 195 ASP A C 1
ATOM 1605 O O . ASP A 1 195 ? 7.255 0.265 12.783 1.00 89.69 195 ASP A O 1
ATOM 1609 N N . ALA A 1 196 ? 5.044 0.625 12.994 1.00 88.94 196 ALA A N 1
ATOM 1610 C CA . ALA A 1 196 ? 4.913 0.142 14.365 1.00 88.94 196 ALA A CA 1
ATOM 1611 C C . ALA A 1 196 ? 3.668 -0.759 14.516 1.00 88.94 196 ALA A C 1
ATOM 1613 O O . ALA A 1 196 ? 2.646 -0.325 15.046 1.00 88.94 196 ALA A O 1
ATOM 1614 N N . PRO A 1 197 ? 3.704 -2.016 14.030 1.00 88.81 197 PRO A N 1
ATOM 1615 C CA . PRO A 1 197 ? 2.544 -2.913 14.083 1.00 88.81 197 PRO A CA 1
ATOM 1616 C C . PRO A 1 197 ? 2.069 -3.201 15.518 1.00 88.81 197 PRO A C 1
ATOM 1618 O O . PRO A 1 197 ? 0.865 -3.308 15.749 1.00 88.81 197 PRO A O 1
ATOM 1621 N N . ASP A 1 198 ? 2.988 -3.213 16.488 1.00 89.56 198 ASP A N 1
ATOM 1622 C CA . ASP A 1 198 ? 2.691 -3.424 17.912 1.00 89.56 198 ASP A CA 1
ATOM 1623 C C . ASP A 1 198 ? 1.761 -2.342 18.503 1.00 89.56 198 ASP A C 1
ATOM 1625 O O . ASP A 1 198 ? 1.067 -2.581 19.493 1.00 89.56 198 ASP A O 1
ATOM 1629 N N . GLU A 1 199 ? 1.697 -1.143 17.904 1.00 89.06 199 GLU A N 1
ATOM 1630 C CA . GLU A 1 199 ? 0.785 -0.077 18.347 1.00 89.06 199 GLU A CA 1
ATOM 1631 C C . GLU A 1 199 ? -0.689 -0.465 18.192 1.00 89.06 199 GLU A C 1
ATOM 1633 O O . GLU A 1 199 ? -1.526 -0.017 18.982 1.00 89.06 199 GLU A O 1
ATOM 1638 N N . ILE A 1 200 ? -1.010 -1.336 17.228 1.00 89.75 200 ILE A N 1
ATOM 1639 C CA . ILE A 1 200 ? -2.365 -1.864 17.058 1.00 89.75 200 ILE A CA 1
ATOM 1640 C C . ILE A 1 200 ? -2.760 -2.704 18.272 1.00 89.75 200 ILE A C 1
ATOM 1642 O O . ILE A 1 200 ? -3.816 -2.466 18.863 1.00 89.75 200 ILE A O 1
ATOM 1646 N N . ASP A 1 201 ? -1.927 -3.671 18.651 1.00 89.06 201 ASP A N 1
ATOM 1647 C CA . ASP A 1 201 ? -2.238 -4.572 19.760 1.00 89.06 201 ASP A CA 1
ATOM 1648 C C . ASP A 1 201 ? -2.303 -3.797 21.081 1.00 89.06 201 ASP A C 1
ATOM 1650 O O . ASP A 1 201 ? -3.273 -3.934 21.830 1.00 89.06 201 ASP A O 1
ATOM 1654 N N . ASN A 1 202 ? -1.358 -2.875 21.301 1.00 90.81 202 ASN A N 1
ATOM 1655 C CA . ASN A 1 202 ? -1.390 -1.962 22.444 1.00 90.81 202 ASN A CA 1
ATOM 1656 C C . ASN A 1 202 ? -2.676 -1.124 22.471 1.00 90.81 202 ASN A C 1
ATOM 1658 O O . ASN A 1 202 ? -3.267 -0.925 23.529 1.00 90.81 202 ASN A O 1
ATOM 1662 N N . CYS A 1 203 ? -3.151 -0.639 21.319 1.00 90.06 203 CYS A N 1
ATOM 1663 C CA . CYS A 1 203 ? -4.412 0.092 21.251 1.00 90.06 203 CYS A CA 1
ATOM 1664 C C . CYS A 1 203 ? -5.616 -0.773 21.623 1.00 90.06 203 CYS A C 1
ATOM 1666 O O . CYS A 1 203 ? -6.489 -0.315 22.362 1.00 90.06 203 CYS A O 1
ATOM 1668 N N . ILE A 1 204 ? -5.688 -1.994 21.097 1.00 88.75 204 ILE A N 1
ATOM 1669 C CA . ILE A 1 204 ? -6.800 -2.905 21.372 1.00 88.75 204 ILE A CA 1
ATOM 1670 C C . ILE A 1 204 ? -6.854 -3.221 22.871 1.00 88.75 204 ILE A C 1
ATOM 1672 O O . ILE A 1 204 ? -7.929 -3.133 23.466 1.00 88.75 204 ILE A O 1
ATOM 1676 N N . GLU A 1 205 ? -5.716 -3.533 23.490 1.00 89.25 205 GLU A N 1
ATOM 1677 C CA . GLU A 1 205 ? -5.644 -3.826 24.925 1.00 89.25 205 GLU A CA 1
ATOM 1678 C C . GLU A 1 205 ? -5.937 -2.592 25.792 1.00 89.25 205 GLU A C 1
ATOM 1680 O O . GLU A 1 205 ? -6.748 -2.676 26.715 1.00 89.25 205 GLU A O 1
ATOM 1685 N N . ASP A 1 206 ? -5.395 -1.418 25.450 1.00 89.06 206 ASP A N 1
ATOM 1686 C CA . ASP A 1 206 ? -5.693 -0.161 26.153 1.00 89.06 206 ASP A CA 1
ATOM 1687 C C . ASP A 1 206 ? -7.196 0.157 26.147 1.00 89.06 206 ASP A C 1
ATOM 1689 O O . ASP A 1 206 ? -7.769 0.585 27.156 1.00 89.06 206 ASP A O 1
ATOM 1693 N N . VAL A 1 207 ? -7.852 -0.010 24.994 1.00 88.12 207 VAL A N 1
ATOM 1694 C CA . VAL A 1 207 ? -9.286 0.265 24.844 1.00 88.12 207 VAL A CA 1
ATOM 1695 C C . VAL A 1 207 ? -10.112 -0.750 25.633 1.00 88.12 207 VAL A C 1
ATOM 1697 O O . VAL A 1 207 ? -11.022 -0.339 26.358 1.00 88.12 207 VAL A O 1
ATOM 1700 N N . LYS A 1 208 ? -9.769 -2.045 25.568 1.00 87.12 208 LYS A N 1
ATOM 1701 C CA . LYS A 1 208 ? -10.398 -3.091 26.393 1.00 87.12 208 LYS A CA 1
ATOM 1702 C C . LYS A 1 208 ? -10.315 -2.750 27.877 1.00 87.12 208 LYS A C 1
ATOM 1704 O O . LYS A 1 208 ? -11.342 -2.705 28.553 1.00 87.12 208 LYS A O 1
ATOM 1709 N N . GLU A 1 209 ? -9.121 -2.431 28.374 1.00 86.81 209 GLU A N 1
ATOM 1710 C CA . GLU A 1 209 ? -8.900 -2.146 29.793 1.00 86.81 209 GLU A CA 1
ATOM 1711 C C . GLU A 1 209 ? -9.715 -0.924 30.258 1.00 86.81 209 GLU A C 1
ATOM 1713 O O . GLU A 1 209 ? -10.323 -0.928 31.335 1.00 86.81 209 GLU A O 1
ATOM 1718 N N . LYS A 1 210 ? -9.783 0.130 29.433 1.00 85.69 210 LYS A N 1
ATOM 1719 C CA . LYS A 1 210 ? -10.579 1.334 29.726 1.00 85.69 210 LYS A CA 1
ATOM 1720 C C . LYS A 1 210 ? -12.071 1.028 29.797 1.00 85.69 210 LYS A C 1
ATOM 1722 O O . LYS A 1 210 ? -12.735 1.474 30.740 1.00 85.69 210 LYS A O 1
ATOM 1727 N N . ILE A 1 211 ? -12.585 0.256 28.844 1.00 82.44 211 ILE A N 1
ATOM 1728 C CA . ILE A 1 211 ? -13.986 -0.170 28.811 1.00 82.44 211 ILE A CA 1
ATOM 1729 C C . ILE A 1 211 ? -14.308 -1.045 30.028 1.00 82.44 211 ILE A C 1
ATOM 1731 O O . ILE A 1 211 ? -15.302 -0.805 30.715 1.00 82.44 211 ILE A O 1
ATOM 1735 N N . GLU A 1 212 ? -13.459 -2.015 30.362 1.00 83.94 212 GLU A N 1
ATOM 1736 C CA . GLU A 1 212 ? -13.657 -2.889 31.522 1.00 83.94 212 GLU A CA 1
ATOM 1737 C C . GLU A 1 212 ? -13.657 -2.112 32.838 1.00 83.94 212 GLU A C 1
ATOM 1739 O O . GLU A 1 212 ? -14.572 -2.259 33.654 1.00 83.94 212 GLU A O 1
ATOM 1744 N N . LYS A 1 213 ? -12.676 -1.220 33.037 1.00 84.38 213 LYS A N 1
ATOM 1745 C CA . LYS A 1 213 ? -12.639 -0.301 34.189 1.00 84.38 213 LYS A CA 1
ATOM 1746 C C . LYS A 1 213 ? -13.904 0.548 34.269 1.00 84.38 213 LYS A C 1
ATOM 1748 O O . LYS A 1 213 ? -14.327 0.942 35.361 1.00 84.38 213 LYS A O 1
ATOM 1753 N N . ARG A 1 214 ? -14.505 0.884 33.127 1.00 80.75 214 ARG A N 1
ATOM 1754 C CA . ARG A 1 214 ? -15.746 1.651 33.078 1.00 80.75 214 ARG A CA 1
ATOM 1755 C C . ARG A 1 214 ? -16.939 0.796 33.490 1.00 80.75 214 ARG A C 1
ATOM 1757 O O . ARG A 1 214 ? -17.650 1.201 34.406 1.00 80.75 214 ARG A O 1
ATOM 1764 N N . ILE A 1 215 ? -17.102 -0.393 32.918 1.00 81.38 215 ILE A N 1
ATOM 1765 C CA . ILE A 1 215 ? -18.193 -1.315 33.263 1.00 81.38 215 ILE A CA 1
ATOM 1766 C C . ILE A 1 215 ? -18.133 -1.729 34.739 1.00 81.38 215 ILE A C 1
ATOM 1768 O O . ILE A 1 215 ? -19.156 -1.688 35.419 1.00 81.38 215 ILE A O 1
ATOM 1772 N N . LYS A 1 216 ? -16.942 -1.999 35.292 1.00 84.38 216 LYS A N 1
ATOM 1773 C CA . LYS A 1 216 ? -16.772 -2.270 36.733 1.00 84.38 216 LYS A CA 1
ATOM 1774 C C . LYS A 1 216 ? -17.325 -1.132 37.605 1.00 84.38 216 LYS A C 1
ATOM 1776 O O . LYS A 1 216 ? -18.025 -1.392 38.580 1.00 84.38 216 LYS A O 1
ATOM 1781 N N . ARG A 1 217 ? -17.088 0.134 37.236 1.00 83.19 217 ARG A N 1
ATOM 1782 C CA . ARG A 1 217 ? -17.671 1.297 37.940 1.00 83.19 217 ARG A CA 1
ATOM 1783 C C . ARG A 1 217 ? -19.195 1.348 37.823 1.00 83.19 217 ARG A C 1
ATOM 1785 O O . ARG A 1 217 ? -19.862 1.687 38.798 1.00 83.19 217 ARG A O 1
ATOM 1792 N N . PHE A 1 218 ? -19.748 0.996 36.664 1.00 81.31 218 PHE A N 1
ATOM 1793 C CA . PHE A 1 218 ? -21.198 0.905 36.486 1.00 81.31 218 PHE A CA 1
ATOM 1794 C C . PHE A 1 218 ? -21.824 -0.173 37.371 1.00 81.31 218 PHE A C 1
ATOM 1796 O O . PHE A 1 218 ? -22.829 0.105 38.020 1.00 81.31 218 PHE A O 1
ATOM 1803 N N . LEU A 1 219 ? -21.201 -1.350 37.468 1.00 85.19 219 LEU A N 1
ATOM 1804 C CA . LEU A 1 219 ? -21.663 -2.443 38.328 1.00 85.19 219 LEU A CA 1
ATOM 1805 C C . LEU A 1 219 ? -21.664 -2.061 39.814 1.00 85.19 219 LEU A C 1
ATOM 1807 O O . LEU A 1 219 ? -22.607 -2.394 40.529 1.00 85.19 219 LEU A O 1
ATOM 1811 N N . VAL A 1 220 ? -20.666 -1.300 40.281 1.00 87.00 220 VAL A N 1
ATOM 1812 C CA . VAL A 1 220 ? -20.682 -0.738 41.645 1.00 87.00 220 VAL A CA 1
ATOM 1813 C C . VAL A 1 220 ? -21.899 0.171 41.844 1.00 87.00 220 VAL A C 1
ATOM 1815 O O . VAL A 1 220 ? -22.592 0.052 42.850 1.00 87.00 220 VAL A O 1
ATOM 1818 N N . GLY A 1 221 ? -22.210 1.026 40.864 1.00 84.62 221 GLY A N 1
ATOM 1819 C CA . GLY A 1 221 ? -23.401 1.877 40.908 1.00 84.62 221 GLY A CA 1
ATOM 1820 C C . GLY A 1 221 ? -24.718 1.092 40.892 1.00 84.62 221 GLY A C 1
ATOM 1821 O O . GLY A 1 221 ? -25.657 1.480 41.581 1.00 84.62 221 GLY A O 1
ATOM 1822 N N . VAL A 1 222 ? -24.789 -0.017 40.148 1.00 86.56 222 VAL A N 1
ATOM 1823 C CA . VAL A 1 222 ? -25.934 -0.946 40.170 1.00 86.56 222 VAL A CA 1
ATOM 1824 C C . VAL A 1 222 ? -26.103 -1.548 41.561 1.00 86.56 222 VAL A C 1
ATOM 1826 O O . VAL A 1 222 ? -27.205 -1.525 42.099 1.00 86.56 222 VAL A O 1
ATOM 1829 N N . LYS A 1 223 ? -25.013 -2.013 42.183 1.00 89.19 223 LYS A N 1
ATOM 1830 C CA . LYS A 1 223 ? -25.047 -2.554 43.547 1.00 89.19 223 LYS A CA 1
ATOM 1831 C C . LYS A 1 223 ? -25.602 -1.536 44.547 1.00 89.19 223 LYS A C 1
ATOM 1833 O O . LYS A 1 223 ? -26.492 -1.869 45.315 1.00 89.19 223 LYS A O 1
ATOM 1838 N N . THR A 1 224 ? -25.163 -0.279 44.475 1.00 90.31 224 THR A N 1
ATOM 1839 C CA . THR A 1 224 ? -25.700 0.792 45.330 1.00 90.31 224 THR A CA 1
ATOM 1840 C C . THR A 1 224 ? -27.193 1.054 45.095 1.00 90.31 224 THR A C 1
ATOM 1842 O O . THR A 1 224 ? -27.918 1.342 46.043 1.00 90.31 224 THR A O 1
ATOM 1845 N N . LEU A 1 225 ? -27.681 0.959 43.851 1.00 89.94 225 LEU A N 1
ATOM 1846 C CA . LEU A 1 225 ? -29.114 1.095 43.554 1.00 89.94 225 LEU A CA 1
ATOM 1847 C C . LEU A 1 225 ? -29.930 -0.057 44.149 1.00 89.94 225 LEU A C 1
ATOM 1849 O O . LEU A 1 225 ? -30.994 0.190 44.712 1.00 89.94 225 LEU A O 1
ATOM 1853 N N . ILE A 1 226 ? -29.407 -1.284 44.071 1.00 89.75 226 ILE A N 1
ATOM 1854 C CA . ILE A 1 226 ? -30.003 -2.473 44.693 1.00 89.75 226 ILE A CA 1
ATOM 1855 C C . ILE A 1 226 ? -30.064 -2.306 46.217 1.00 89.75 226 ILE A C 1
ATOM 1857 O O . ILE A 1 226 ? -31.130 -2.496 46.799 1.00 89.75 226 ILE A O 1
ATOM 1861 N N . ASP A 1 227 ? -28.968 -1.880 46.853 1.00 92.88 227 ASP A N 1
ATOM 1862 C CA . ASP A 1 227 ? -28.902 -1.654 48.307 1.00 92.88 227 ASP A CA 1
ATOM 1863 C C . ASP A 1 227 ? -29.918 -0.580 48.766 1.00 92.88 227 ASP A C 1
ATOM 1865 O O . ASP A 1 227 ? -30.516 -0.678 49.839 1.00 92.88 227 ASP A O 1
ATOM 1869 N N . ASN A 1 228 ? -30.185 0.416 47.915 1.00 91.69 228 ASN A N 1
ATOM 1870 C CA . ASN A 1 228 ? -31.186 1.463 48.139 1.00 91.69 228 ASN A CA 1
ATOM 1871 C C . ASN A 1 228 ? -32.610 1.076 47.690 1.00 91.69 228 ASN A C 1
ATOM 1873 O O . ASN A 1 228 ? -33.491 1.934 47.665 1.00 91.69 228 ASN A O 1
ATOM 1877 N N . HIS A 1 229 ? -32.850 -0.193 47.341 1.00 91.88 229 HIS A N 1
ATOM 1878 C CA . HIS A 1 229 ? -34.141 -0.724 46.879 1.00 91.88 229 HIS A CA 1
ATOM 1879 C C . HIS A 1 229 ? -34.691 -0.050 45.603 1.00 91.88 229 HIS A C 1
ATOM 1881 O O . HIS A 1 229 ? -35.884 -0.143 45.305 1.00 91.88 229 HIS A O 1
ATOM 1887 N N . ASN A 1 230 ? -33.835 0.604 44.809 1.00 91.12 230 ASN A N 1
ATOM 1888 C CA . ASN A 1 230 ? -34.196 1.202 43.522 1.00 91.12 230 ASN A CA 1
ATOM 1889 C C . ASN A 1 230 ? -33.977 0.199 42.375 1.00 91.12 230 ASN A C 1
ATOM 1891 O O . ASN A 1 230 ? -33.117 0.373 41.508 1.00 91.12 230 ASN A O 1
ATOM 1895 N N . PHE A 1 231 ? -34.753 -0.886 42.398 1.00 89.62 231 PHE A N 1
ATOM 1896 C CA . PHE A 1 231 ? -34.602 -2.010 41.467 1.00 89.62 231 PHE A CA 1
ATOM 1897 C C . PHE A 1 231 ? -34.862 -1.625 40.006 1.00 89.62 231 PHE A C 1
ATOM 1899 O O . PHE A 1 231 ? -34.155 -2.081 39.117 1.00 89.62 231 PHE A O 1
ATOM 1906 N N . PHE A 1 232 ? -35.810 -0.720 39.751 1.00 89.50 232 PHE A N 1
ATOM 1907 C CA . PHE A 1 232 ? -36.140 -0.293 38.389 1.00 89.50 232 PHE A CA 1
ATOM 1908 C C . PHE A 1 232 ? -34.970 0.411 37.683 1.00 89.50 232 PHE A C 1
ATOM 1910 O O . PHE A 1 232 ? -34.723 0.181 36.499 1.00 89.50 232 PHE A O 1
ATOM 1917 N N . GLU A 1 233 ? -34.228 1.269 38.390 1.00 85.75 233 GLU A N 1
ATOM 1918 C CA . GLU A 1 233 ? -33.024 1.887 37.822 1.00 85.75 233 GLU A CA 1
ATOM 1919 C C . GLU A 1 233 ? -31.848 0.911 37.734 1.00 85.75 233 GLU A C 1
ATOM 1921 O O . GLU A 1 233 ? -31.037 1.021 36.810 1.00 85.75 233 GLU A O 1
ATOM 1926 N N . ALA A 1 234 ? -31.753 -0.037 38.672 1.00 86.19 234 ALA A N 1
ATOM 1927 C CA . ALA A 1 234 ? -30.747 -1.092 38.629 1.00 86.19 234 ALA A CA 1
ATOM 1928 C C . ALA A 1 234 ? -30.910 -1.961 37.370 1.00 86.19 234 ALA A C 1
ATOM 1930 O O . ALA A 1 234 ? -29.941 -2.117 36.626 1.00 86.19 234 ALA A O 1
ATOM 1931 N N . ASP A 1 235 ? -32.130 -2.420 37.076 1.00 85.94 235 ASP A N 1
ATOM 1932 C CA . ASP A 1 235 ? -32.441 -3.235 35.893 1.00 85.94 235 ASP A CA 1
ATOM 1933 C C . ASP A 1 235 ? -32.102 -2.497 34.592 1.00 85.94 235 ASP A C 1
ATOM 1935 O O . ASP A 1 235 ? -31.368 -3.017 33.754 1.00 85.94 235 ASP A O 1
ATOM 1939 N N . LYS A 1 236 ? -32.505 -1.225 34.458 1.00 84.75 236 LYS A N 1
ATOM 1940 C CA . LYS A 1 236 ? -32.154 -0.408 33.279 1.00 84.75 236 LYS A CA 1
ATOM 1941 C C . LYS A 1 236 ? -30.645 -0.300 33.048 1.00 84.75 236 LYS A C 1
ATOM 1943 O O . LYS A 1 236 ? -30.180 -0.287 31.903 1.00 84.75 236 LYS A O 1
ATOM 1948 N N . LYS A 1 237 ? -29.863 -0.177 34.124 1.00 83.38 237 LYS A N 1
ATOM 1949 C CA . LYS A 1 237 ? -28.400 -0.119 34.023 1.00 83.38 237 LYS A CA 1
ATOM 1950 C C . LYS A 1 237 ? -27.802 -1.476 33.664 1.00 83.38 237 LYS A C 1
ATOM 1952 O O . LYS A 1 237 ? -26.854 -1.502 32.883 1.00 83.38 237 LYS A O 1
ATOM 1957 N N . ILE A 1 238 ? -28.350 -2.573 34.183 1.00 85.56 238 ILE A N 1
ATOM 1958 C CA . ILE A 1 238 ? -27.941 -3.934 33.811 1.00 85.56 238 ILE A CA 1
ATOM 1959 C C . ILE A 1 238 ? -28.205 -4.188 32.323 1.00 85.56 238 ILE A C 1
ATOM 1961 O O . ILE A 1 238 ? -27.302 -4.648 31.623 1.00 85.56 238 ILE A O 1
ATOM 1965 N N . ASP A 1 239 ? -29.379 -3.818 31.810 1.00 83.12 239 ASP A N 1
ATOM 1966 C CA . ASP A 1 239 ? -29.707 -3.943 30.383 1.00 83.12 239 ASP A CA 1
ATOM 1967 C C . ASP A 1 239 ? -28.723 -3.157 29.507 1.00 83.12 239 ASP A C 1
ATOM 1969 O O . ASP A 1 239 ? -28.221 -3.659 28.497 1.00 83.12 239 ASP A O 1
ATOM 1973 N N . SER A 1 240 ? -28.376 -1.940 29.937 1.00 81.00 240 SER A N 1
ATOM 1974 C CA . SER A 1 240 ? -27.392 -1.101 29.245 1.00 81.00 240 SER A CA 1
ATOM 1975 C C . SER A 1 240 ? -26.010 -1.761 29.210 1.00 81.00 240 SER A C 1
ATOM 1977 O O . SER A 1 240 ? -25.380 -1.803 28.158 1.00 81.00 240 SER A O 1
ATOM 1979 N N . ILE A 1 241 ? -25.543 -2.328 30.329 1.00 82.44 241 ILE A N 1
ATOM 1980 C CA . ILE A 1 241 ? -24.263 -3.053 30.389 1.00 82.44 241 ILE A CA 1
ATOM 1981 C C . ILE A 1 241 ? -24.299 -4.284 29.478 1.00 82.44 241 ILE A C 1
ATOM 1983 O O . ILE A 1 241 ? -23.375 -4.491 28.695 1.00 82.44 241 ILE A O 1
ATOM 1987 N N . THR A 1 242 ? -25.376 -5.068 29.528 1.00 83.12 242 THR A N 1
ATOM 1988 C CA . THR A 1 242 ? -25.548 -6.273 28.702 1.00 83.12 242 THR A CA 1
ATOM 1989 C C . THR A 1 242 ? -25.452 -5.947 27.213 1.00 83.12 242 THR A C 1
ATOM 1991 O O . THR A 1 242 ? -24.759 -6.634 26.456 1.00 83.12 242 THR A O 1
ATOM 1994 N N . LEU A 1 243 ? -26.096 -4.860 26.784 1.00 80.50 243 LEU A N 1
ATOM 1995 C CA . LEU A 1 243 ? -26.047 -4.404 25.401 1.00 80.50 243 LEU A CA 1
ATOM 1996 C C . LEU A 1 243 ? -24.634 -3.968 24.988 1.00 80.50 243 LEU A C 1
ATOM 1998 O O . LEU A 1 243 ? -24.173 -4.331 23.907 1.00 80.50 243 LEU A O 1
ATOM 2002 N N . VAL A 1 244 ? -23.919 -3.248 25.854 1.00 80.06 244 VAL A N 1
ATOM 2003 C CA . VAL A 1 244 ? -22.527 -2.830 25.619 1.00 80.06 244 VAL A CA 1
ATOM 2004 C C . VAL A 1 244 ? -21.609 -4.039 25.456 1.00 80.06 244 VAL A C 1
ATOM 2006 O O . VAL A 1 244 ? -20.853 -4.108 24.485 1.00 80.06 244 VAL A O 1
ATOM 2009 N N . CYS A 1 245 ? -21.720 -5.023 26.351 1.00 81.19 245 CYS A N 1
ATOM 2010 C CA . CYS A 1 245 ? -20.970 -6.275 26.262 1.00 81.19 245 CYS A CA 1
ATOM 2011 C C . CYS A 1 245 ? -21.277 -7.020 24.955 1.00 81.19 245 CYS A C 1
ATOM 2013 O O . CYS A 1 245 ? -20.367 -7.517 24.293 1.00 81.19 245 CYS A O 1
ATOM 2015 N N . THR A 1 246 ? -22.545 -7.038 24.537 1.00 81.69 246 THR A N 1
ATOM 2016 C CA . THR A 1 246 ? -22.974 -7.670 23.279 1.00 81.69 246 THR A CA 1
ATOM 2017 C C . THR A 1 246 ? -22.372 -6.977 22.053 1.00 81.69 246 THR A C 1
ATOM 2019 O O . THR A 1 246 ? -21.911 -7.645 21.128 1.00 81.69 246 THR A O 1
ATOM 2022 N N . LEU A 1 247 ? -22.339 -5.641 22.039 1.00 79.31 247 LEU A N 1
ATOM 2023 C CA . LEU A 1 247 ? -21.817 -4.851 20.918 1.00 79.31 247 LEU A CA 1
ATOM 2024 C C . LEU A 1 247 ? -20.297 -4.957 20.771 1.00 79.31 247 LEU A C 1
ATOM 2026 O O . LEU A 1 247 ? -19.784 -5.010 19.650 1.00 79.31 247 LEU A O 1
ATOM 2030 N N . LEU A 1 248 ? -19.580 -5.006 21.892 1.00 78.88 248 LEU A N 1
ATOM 2031 C CA . LEU A 1 248 ? -18.125 -5.139 21.906 1.00 78.88 248 LEU A CA 1
ATOM 2032 C C . LEU A 1 248 ? -17.671 -6.586 21.690 1.00 78.88 248 LEU A C 1
ATOM 2034 O O . LEU A 1 248 ? -16.589 -6.812 21.147 1.00 78.88 248 LEU A O 1
ATOM 2038 N N . GLY A 1 249 ? -18.494 -7.572 22.054 1.00 82.75 249 GLY A N 1
ATOM 2039 C CA . GLY A 1 249 ? -18.245 -8.988 21.801 1.00 82.75 249 GLY A CA 1
ATOM 2040 C C . GLY A 1 249 ? -16.874 -9.433 22.315 1.00 82.75 249 GLY A C 1
ATOM 2041 O O . GLY A 1 249 ? -16.622 -9.448 23.514 1.00 82.75 249 GLY A O 1
ATOM 2042 N N . LYS A 1 250 ? -15.959 -9.775 21.398 1.00 79.25 250 LYS A N 1
ATOM 2043 C CA . LYS A 1 250 ? -14.592 -10.224 21.731 1.00 79.25 250 LYS A CA 1
ATOM 2044 C C . LYS A 1 250 ? -13.665 -9.124 22.269 1.00 79.25 250 LYS A C 1
ATOM 2046 O O . LYS A 1 250 ? -12.569 -9.430 22.733 1.00 79.25 250 LYS A O 1
ATOM 2051 N N . TYR A 1 251 ? -14.070 -7.858 22.177 1.00 74.38 251 TYR A N 1
ATOM 2052 C CA . TYR A 1 251 ? -13.336 -6.715 22.728 1.00 74.38 251 TYR A CA 1
ATOM 2053 C C . TYR A 1 251 ? -13.728 -6.421 24.185 1.00 74.38 251 TYR A C 1
ATOM 2055 O O . TYR A 1 251 ? -13.508 -5.321 24.681 1.00 74.38 251 TYR A O 1
ATOM 2063 N N . TYR A 1 252 ? -14.319 -7.405 24.862 1.00 66.94 252 TYR A N 1
ATOM 2064 C CA . TYR A 1 252 ? -14.658 -7.372 26.274 1.00 66.94 252 TYR A CA 1
ATOM 2065 C C . TYR A 1 252 ? -14.119 -8.640 26.953 1.00 66.94 252 TYR A C 1
ATOM 2067 O O . TYR A 1 252 ? -14.304 -9.745 26.435 1.00 66.94 252 TYR A O 1
ATOM 2075 N N . GLY A 1 253 ? -13.394 -8.493 28.067 1.00 57.69 253 GLY A N 1
ATOM 2076 C CA . GLY A 1 253 ? -12.781 -9.607 28.786 1.00 57.69 253 GLY A CA 1
ATOM 2077 C C . GLY A 1 253 ? -13.804 -10.557 29.406 1.00 57.69 253 GLY A C 1
ATOM 2078 O O . GLY A 1 253 ? -14.839 -10.151 29.929 1.00 57.69 253 GLY A O 1
ATOM 2079 N N . LYS A 1 254 ? -13.483 -11.856 29.377 1.00 52.56 254 LYS A N 1
ATOM 2080 C CA . LYS A 1 254 ? -14.332 -12.958 29.870 1.00 52.56 254 LYS A CA 1
ATOM 2081 C C . LYS A 1 254 ? -14.588 -12.950 31.385 1.00 52.56 254 LYS A C 1
ATOM 2083 O O . LYS A 1 254 ? -15.354 -13.772 31.862 1.00 52.56 254 LYS A O 1
ATOM 2088 N N . GLU A 1 255 ? -13.949 -12.073 32.153 1.00 45.50 255 GLU A N 1
ATOM 2089 C CA . GLU A 1 255 ? -13.964 -12.135 33.623 1.00 45.50 255 GLU A CA 1
ATOM 2090 C C . GLU A 1 255 ? -15.214 -11.524 34.282 1.00 45.50 255 GLU A C 1
ATOM 2092 O O . GLU A 1 255 ? -15.301 -11.488 35.507 1.00 45.50 255 GLU A O 1
ATOM 2097 N N . ILE A 1 256 ? -16.175 -11.017 33.500 1.00 47.03 256 ILE A N 1
ATOM 2098 C CA . ILE A 1 256 ? -17.365 -10.313 34.019 1.00 47.03 256 ILE A CA 1
ATOM 2099 C C . ILE A 1 256 ? -18.684 -10.958 33.530 1.00 47.03 256 ILE A C 1
ATOM 2101 O O . ILE A 1 256 ? -19.761 -10.481 33.882 1.00 47.03 256 ILE A O 1
ATOM 2105 N N . SER A 1 257 ? -18.621 -12.043 32.744 1.00 36.78 257 SER A N 1
ATOM 2106 C CA . SER A 1 257 ? -19.800 -12.836 32.348 1.00 36.78 257 SER A CA 1
ATOM 2107 C C . SER A 1 257 ? -20.218 -13.830 33.422 1.00 36.78 257 SER A C 1
ATOM 2109 O O . SER A 1 257 ? -19.319 -14.595 33.844 1.00 36.78 257 SER A O 1
#